Protein AF-A0A3D9HJT4-F1 (afdb_monomer_lite)

Secondary structure (DSSP, 8-state):
--------------SSSSSGGGS----TT-----HHHHHHHHHHHHHHHHHHHHHHHHHHHHHHHHHHHTTSS---SHHHHHHHHHHHTT--EEEEE-TT--EEEEETTTS--TT--HHHHHHHHHHHHHHHHHHHHHHHHHHHHHHHHHHHHHHHHHHHHHTTPPP-SHHHHHHHHHHHTT--EEEEE-TTS-EEEEETTS---TT-S-HHHHHHHHHHHHHHHHHHTTSS---SHHHHHHHHHHHHT---EEEE-TTS-EEEE-S-EE-TTT-SEE-TTTS-GGGS--TTSS----SHHHHHHHHHHHTT--EEEEE-TTS-EEEEE-SHHHHTTTTS----HHHHHHHHHHHH-

Organism: NCBI:txid1461337

Radius of gyration: 40.14 Å; chains: 1; bounding box: 114×36×140 Å

pLDDT: mean 82.05, std 18.8, range [25.84, 97.75]

Sequence (357 aa):
MVNSISGFVGIQHSVSTLLDNITNPKKPGEFTPKATGVINIQTTLDNAKQDATKQLIIRGALNRLEGIRQGLIDPSEDWETTAGYLMLTGQPFRLLVDEVGNITTEAQIEGDLDGYNDVQKAAIRQAAEDFKSMGEAVDLQNTREGFRSKLVGAVIKLVQLEQHFPAIEQWEKDFQLYEDIGVPVKVALNADGELIALNQLDHDFSEYENEEDQLKLLAARDRLERIIDGTATASQLWEFTALGYHSDRDNYFLGLDDNGDVAVFSNVRIDPDTSQYTADHLIPDFLKVSNDAEIKTTAQWQDDAISLYQDNRPFMFDFDYTGQLVTRSIDFNSVMGLHKPIDRSDLILQAQLNLLA

Structure (mmCIF, N/CA/C/O backbone):
data_AF-A0A3D9HJT4-F1
#
_entry.id   AF-A0A3D9HJT4-F1
#
loop_
_atom_site.group_PDB
_atom_site.id
_atom_site.type_symbol
_atom_site.label_atom_id
_atom_site.label_alt_id
_atom_site.label_comp_id
_atom_site.label_asym_id
_atom_site.label_entity_id
_atom_site.label_seq_id
_atom_site.pdbx_PDB_ins_code
_atom_site.Cartn_x
_atom_site.Cartn_y
_atom_site.Cartn_z
_atom_site.occupancy
_atom_site.B_iso_or_equiv
_atom_site.auth_seq_id
_atom_site.auth_comp_id
_atom_site.auth_asym_id
_atom_site.auth_atom_id
_atom_site.pdbx_PDB_model_num
ATOM 1 N N . MET A 1 1 ? 82.214 5.043 -100.883 1.00 37.41 1 MET A N 1
ATOM 2 C CA . MET A 1 1 ? 82.861 6.032 -99.996 1.00 37.41 1 MET A CA 1
ATOM 3 C C . MET A 1 1 ? 82.080 6.067 -98.700 1.00 37.41 1 MET A C 1
ATOM 5 O O . MET A 1 1 ? 80.860 5.991 -98.742 1.00 37.41 1 MET A O 1
ATOM 9 N N . VAL A 1 2 ? 82.805 6.042 -97.590 1.00 29.14 2 VAL A N 1
ATOM 10 C CA . VAL A 1 2 ? 82.327 5.833 -96.219 1.00 29.14 2 VAL A CA 1
ATOM 11 C C . VAL A 1 2 ? 81.925 7.165 -95.581 1.00 29.14 2 VAL A C 1
ATOM 13 O O . VAL A 1 2 ? 82.584 8.167 -95.851 1.00 29.14 2 VAL A O 1
ATOM 16 N N . ASN A 1 3 ? 80.875 7.121 -94.746 1.00 27.09 3 ASN A N 1
ATOM 17 C CA . ASN A 1 3 ? 80.637 7.839 -93.470 1.00 27.09 3 ASN A CA 1
ATOM 18 C C . ASN A 1 3 ? 79.134 8.164 -93.329 1.00 27.09 3 ASN A C 1
ATOM 20 O O . ASN A 1 3 ? 78.535 8.606 -94.300 1.00 27.09 3 ASN A O 1
ATOM 24 N N . SER A 1 4 ? 78.438 8.115 -92.193 1.00 25.84 4 SER A N 1
ATOM 25 C CA . SER A 1 4 ? 78.445 7.365 -90.922 1.00 25.84 4 SER A CA 1
ATOM 26 C C . SER A 1 4 ? 77.446 8.104 -89.992 1.00 25.84 4 SER A C 1
ATOM 28 O O . SER A 1 4 ? 77.558 9.313 -89.851 1.00 25.84 4 SER A O 1
ATOM 30 N N . ILE A 1 5 ? 76.480 7.367 -89.402 1.00 30.75 5 ILE A N 1
ATOM 31 C CA . ILE A 1 5 ? 75.919 7.452 -88.017 1.00 30.75 5 ILE A CA 1
ATOM 32 C C . ILE A 1 5 ? 75.391 8.841 -87.539 1.00 30.75 5 ILE A C 1
ATOM 34 O O . ILE A 1 5 ? 76.147 9.795 -87.443 1.00 30.75 5 ILE A O 1
ATOM 38 N N . SER A 1 6 ? 74.126 9.074 -87.149 1.00 27.45 6 SER A N 1
ATOM 39 C CA . SER A 1 6 ? 73.389 8.670 -85.915 1.00 27.45 6 SER A CA 1
ATOM 40 C C . SER A 1 6 ? 72.050 9.454 -85.934 1.00 27.45 6 SER A C 1
ATOM 42 O O . SER A 1 6 ? 72.050 10.559 -86.459 1.00 27.45 6 SER A O 1
ATOM 44 N N . GLY A 1 7 ? 70.889 9.082 -85.389 1.00 26.22 7 GLY A N 1
ATOM 45 C CA . GLY A 1 7 ? 70.451 8.008 -84.504 1.00 26.22 7 GLY A CA 1
ATOM 46 C C . GLY A 1 7 ? 68.975 8.238 -84.085 1.00 26.22 7 GLY A C 1
ATOM 47 O O . GLY A 1 7 ? 68.414 9.295 -84.358 1.00 26.22 7 GLY A O 1
ATOM 48 N N . PHE A 1 8 ? 68.416 7.238 -83.387 1.00 28.03 8 PHE A N 1
ATOM 49 C CA . PHE A 1 8 ? 67.168 7.209 -82.587 1.00 28.03 8 PHE A CA 1
ATOM 50 C C . PHE A 1 8 ? 65.812 7.088 -83.323 1.00 28.03 8 PHE A C 1
ATOM 52 O O . PHE A 1 8 ? 65.349 8.024 -83.957 1.00 28.03 8 PHE A O 1
ATOM 59 N N . VAL A 1 9 ? 65.259 5.860 -83.433 1.00 30.17 9 VAL A N 1
ATOM 60 C CA . VAL A 1 9 ? 64.271 5.180 -82.530 1.00 30.17 9 VAL A CA 1
ATOM 61 C C . VAL A 1 9 ? 62.908 5.900 -82.527 1.00 30.17 9 VAL A C 1
ATOM 63 O O . VAL A 1 9 ? 62.847 7.063 -82.175 1.00 30.17 9 VAL A O 1
ATOM 66 N N . GLY A 1 10 ? 61.758 5.306 -82.851 1.00 28.09 10 GLY A N 1
ATOM 67 C CA . GLY A 1 10 ? 61.410 3.933 -83.185 1.00 28.09 10 GLY A CA 1
ATOM 68 C C . GLY A 1 10 ? 59.885 3.792 -83.364 1.00 28.09 10 GLY A C 1
ATOM 69 O O . GLY A 1 10 ? 59.113 4.508 -82.743 1.00 28.09 10 GLY A O 1
ATOM 70 N N . ILE A 1 11 ? 59.521 2.816 -84.200 1.00 31.17 11 ILE A N 1
ATOM 71 C CA . ILE A 1 11 ? 58.393 1.879 -84.060 1.00 31.17 11 ILE A CA 1
ATOM 72 C C . ILE A 1 11 ? 56.963 2.378 -84.367 1.00 31.17 11 ILE A C 1
ATOM 74 O O . ILE A 1 11 ? 56.330 3.144 -83.650 1.00 31.17 11 ILE A O 1
ATOM 78 N N . GLN A 1 12 ? 56.467 1.800 -85.468 1.00 34.91 12 GLN A N 1
ATOM 79 C CA . GLN A 1 12 ? 55.084 1.658 -85.916 1.00 34.91 12 GLN A CA 1
ATOM 80 C C . GLN A 1 12 ? 54.151 1.050 -84.859 1.00 34.91 12 GLN A C 1
ATOM 82 O O . GLN A 1 12 ? 54.568 0.171 -84.119 1.00 34.91 12 GLN A O 1
ATOM 87 N N . HIS A 1 13 ? 52.880 1.465 -84.920 1.00 29.50 13 HIS A N 1
ATOM 88 C CA . HIS A 1 13 ? 51.612 0.835 -84.494 1.00 29.50 13 HIS A CA 1
ATOM 89 C C . HIS A 1 13 ? 50.759 2.003 -83.963 1.00 29.50 13 HIS A C 1
ATOM 91 O O . HIS A 1 13 ? 51.083 2.597 -82.949 1.00 29.50 13 HIS A O 1
ATOM 97 N N . SER A 1 14 ? 49.683 2.488 -84.583 1.00 30.33 14 SER A N 1
ATOM 98 C CA . SER A 1 14 ? 48.441 1.781 -84.892 1.00 30.33 14 SER A CA 1
ATOM 99 C C . SER A 1 14 ? 47.526 2.787 -85.613 1.00 30.33 14 SER A C 1
ATOM 101 O O . SER A 1 14 ? 47.142 3.784 -85.012 1.00 30.33 14 SER A O 1
ATOM 103 N N . VAL A 1 15 ? 47.147 2.560 -86.874 1.00 37.00 15 VAL A N 1
ATOM 104 C CA . VAL A 1 15 ? 46.126 3.382 -87.578 1.00 37.00 15 VAL A CA 1
ATOM 105 C C . VAL A 1 15 ? 44.751 2.686 -87.536 1.00 37.00 15 VAL A C 1
ATOM 107 O O . VAL A 1 15 ? 43.867 2.959 -88.333 1.00 37.00 15 VAL A O 1
ATOM 110 N N . SER A 1 16 ? 44.547 1.772 -86.581 1.00 41.16 16 SER A N 1
ATOM 111 C CA . SER A 1 16 ? 43.321 0.964 -86.472 1.00 41.16 16 SER A CA 1
ATOM 112 C C . SER A 1 16 ? 42.396 1.358 -85.313 1.00 41.16 16 SER A C 1
ATOM 114 O O . SER A 1 16 ? 41.319 0.794 -85.204 1.00 41.16 16 SER A O 1
ATOM 116 N N . THR A 1 17 ? 42.767 2.310 -84.454 1.00 36.78 17 THR A N 1
ATOM 117 C CA . THR A 1 17 ? 41.987 2.669 -83.247 1.00 36.78 17 THR A CA 1
ATOM 118 C C . THR A 1 17 ? 41.303 4.037 -83.319 1.00 36.78 17 THR A C 1
ATOM 120 O O . THR A 1 17 ? 40.585 4.416 -82.400 1.00 36.78 17 THR A O 1
ATOM 123 N N . LEU A 1 18 ? 41.472 4.779 -84.418 1.00 34.28 18 LEU A N 1
ATOM 124 C CA . LEU A 1 18 ? 40.842 6.093 -84.620 1.00 34.28 18 LEU A CA 1
ATOM 125 C C . LEU A 1 18 ? 39.469 6.032 -85.315 1.00 34.28 18 LEU A C 1
ATOM 127 O O . LEU A 1 18 ? 38.798 7.056 -85.400 1.00 34.28 18 LEU A O 1
ATOM 131 N N . LEU A 1 19 ? 39.031 4.854 -85.774 1.00 36.03 19 LEU A N 1
ATOM 132 C CA . LEU A 1 19 ? 37.750 4.670 -86.476 1.00 36.03 19 LEU A CA 1
ATOM 133 C C . LEU A 1 19 ? 36.634 4.031 -85.629 1.00 36.03 19 LEU A C 1
ATOM 135 O O . LEU A 1 19 ? 35.470 4.185 -85.988 1.00 36.03 19 LEU A O 1
ATOM 139 N N . ASP A 1 20 ? 36.940 3.434 -84.473 1.00 36.50 20 ASP A N 1
ATOM 140 C CA . ASP A 1 20 ? 35.909 2.843 -83.596 1.00 36.50 20 ASP A CA 1
ATOM 141 C C . ASP A 1 20 ? 35.233 3.861 -82.660 1.00 36.50 20 ASP A C 1
ATOM 143 O O . ASP A 1 20 ? 34.146 3.613 -82.146 1.00 36.50 20 ASP A O 1
ATOM 147 N N . ASN A 1 21 ? 35.805 5.058 -82.490 1.00 37.94 21 ASN A N 1
ATOM 148 C CA . ASN A 1 21 ? 35.193 6.128 -81.687 1.00 37.94 21 ASN A CA 1
ATOM 149 C C . ASN A 1 21 ? 34.105 6.931 -82.431 1.00 37.94 21 ASN A C 1
ATOM 151 O O . ASN A 1 21 ? 33.569 7.887 -81.873 1.00 37.94 21 ASN A O 1
ATOM 155 N N . ILE A 1 22 ? 33.766 6.572 -83.676 1.00 42.12 22 ILE A N 1
ATOM 156 C CA . ILE A 1 22 ? 32.806 7.323 -84.510 1.00 42.12 22 ILE A CA 1
ATOM 157 C C . ILE A 1 22 ? 31.436 6.619 -84.604 1.00 42.12 22 ILE A C 1
ATOM 159 O O . ILE A 1 22 ? 30.447 7.250 -84.969 1.00 42.12 22 ILE A O 1
ATOM 163 N N . THR A 1 23 ? 31.314 5.346 -84.207 1.00 37.56 23 THR A N 1
ATOM 164 C CA . THR A 1 23 ? 30.059 4.576 -84.345 1.00 37.56 23 THR A CA 1
ATOM 165 C C . THR A 1 23 ? 29.190 4.511 -83.091 1.00 37.56 23 THR A C 1
ATOM 167 O O . THR A 1 23 ? 28.108 3.930 -83.153 1.00 37.56 23 THR A O 1
ATOM 170 N N . ASN A 1 24 ? 29.578 5.138 -81.973 1.00 41.66 24 ASN A N 1
ATOM 171 C CA . ASN A 1 24 ? 28.690 5.221 -80.811 1.00 41.66 24 ASN A CA 1
ATOM 172 C C . ASN A 1 24 ? 28.879 6.519 -80.002 1.00 41.66 24 ASN A C 1
ATOM 174 O O . ASN A 1 24 ? 29.576 6.530 -78.984 1.00 41.66 24 ASN A O 1
ATOM 178 N N . PRO A 1 25 ? 28.279 7.647 -80.425 1.00 41.03 25 PRO A N 1
ATOM 179 C CA . PRO A 1 25 ? 28.202 8.817 -79.564 1.00 41.03 25 PRO A CA 1
ATOM 180 C C . PRO A 1 25 ? 27.320 8.465 -78.359 1.00 41.03 25 PRO A C 1
ATOM 182 O O . PRO A 1 25 ? 26.105 8.315 -78.498 1.00 41.03 25 PRO A O 1
ATOM 185 N N . LYS A 1 26 ? 27.925 8.323 -77.170 1.00 45.44 26 LYS A N 1
ATOM 186 C CA . LYS A 1 26 ? 27.180 8.271 -75.903 1.00 45.44 26 LYS A CA 1
ATOM 187 C C . LYS A 1 26 ? 26.191 9.434 -75.887 1.00 45.44 26 LYS A C 1
ATOM 189 O O . LYS A 1 26 ? 26.596 10.595 -75.981 1.00 45.44 26 LYS A O 1
ATOM 194 N N . LYS A 1 27 ? 24.897 9.123 -75.796 1.00 42.03 27 LYS A N 1
ATOM 195 C CA . LYS A 1 27 ? 23.852 10.141 -75.684 1.00 42.03 27 LYS A CA 1
ATOM 196 C C . LYS A 1 27 ? 24.111 10.971 -74.419 1.00 42.03 27 LYS A C 1
ATOM 198 O O . LYS A 1 27 ? 24.384 10.383 -73.368 1.00 42.03 27 LYS A O 1
ATOM 203 N N . PRO A 1 28 ? 24.012 12.311 -74.474 1.00 37.34 28 PRO A N 1
ATOM 204 C CA . PRO A 1 28 ? 24.034 13.133 -73.270 1.00 37.34 28 PRO A CA 1
ATOM 205 C C . PRO A 1 28 ? 22.882 12.684 -72.362 1.00 37.34 28 PRO A C 1
ATOM 207 O O . PRO A 1 28 ? 21.720 12.840 -72.728 1.00 37.34 28 PRO A O 1
ATOM 210 N N . GLY A 1 29 ? 23.202 12.057 -71.226 1.00 42.00 29 GLY A N 1
ATOM 211 C CA . GLY A 1 29 ? 22.211 11.548 -70.271 1.00 42.00 29 GLY A CA 1
ATOM 212 C C . GLY A 1 29 ? 22.387 10.095 -69.819 1.00 42.00 29 GLY A C 1
ATOM 213 O O . GLY A 1 29 ? 21.713 9.693 -68.876 1.00 42.00 29 GLY A O 1
ATOM 214 N N . GLU A 1 30 ? 23.294 9.304 -70.404 1.00 35.47 30 GLU A N 1
ATOM 215 C CA . GLU A 1 30 ? 23.617 7.982 -69.845 1.00 35.47 30 GLU A CA 1
ATOM 216 C C . GLU A 1 30 ? 24.514 8.118 -68.608 1.00 35.47 30 GLU A C 1
ATOM 218 O O . GLU A 1 30 ? 25.746 8.105 -68.673 1.00 35.47 30 GLU A O 1
ATOM 223 N N . PHE A 1 31 ? 23.866 8.261 -67.451 1.00 48.16 31 PHE A N 1
ATOM 224 C CA . PHE A 1 31 ? 24.495 8.079 -66.153 1.00 48.16 31 PHE A CA 1
ATOM 225 C C . PHE A 1 31 ? 24.722 6.576 -65.957 1.00 48.16 31 PHE A C 1
ATOM 227 O O . PHE A 1 31 ? 23.813 5.841 -65.586 1.00 48.16 31 PHE A O 1
ATOM 234 N N . THR A 1 32 ? 25.931 6.092 -66.224 1.00 45.59 32 THR A N 1
ATOM 235 C CA . THR A 1 32 ? 26.400 4.838 -65.624 1.00 45.59 32 THR A CA 1
ATOM 236 C C . THR A 1 32 ? 26.934 5.192 -64.240 1.00 45.59 32 THR A C 1
ATOM 238 O O . THR A 1 32 ? 28.051 5.720 -64.166 1.00 45.59 32 THR A O 1
ATOM 241 N N . PRO A 1 33 ? 26.167 4.995 -63.150 1.00 48.16 33 PRO A N 1
ATOM 242 C CA . PRO A 1 33 ? 26.690 5.242 -61.816 1.00 48.16 33 PRO A CA 1
ATOM 243 C C . PRO A 1 33 ? 27.943 4.383 -61.626 1.00 48.16 33 PRO A C 1
ATOM 245 O O . PRO A 1 33 ? 27.954 3.198 -61.966 1.00 48.16 33 PRO A O 1
ATOM 248 N N . LYS A 1 34 ? 29.028 4.988 -61.122 1.00 47.47 34 LYS A N 1
ATOM 249 C CA . LYS A 1 34 ? 30.212 4.223 -60.706 1.00 47.47 34 LYS A CA 1
ATOM 250 C C . LYS A 1 34 ? 29.728 3.117 -59.761 1.00 47.47 34 LYS A C 1
ATOM 252 O O . LYS A 1 34 ? 28.860 3.388 -58.936 1.00 47.47 34 LYS A O 1
ATOM 257 N N . ALA A 1 35 ? 30.265 1.900 -59.863 1.00 51.56 35 ALA A N 1
ATOM 258 C CA . ALA A 1 35 ? 29.839 0.771 -59.026 1.00 51.56 35 ALA A CA 1
ATOM 259 C C . ALA A 1 35 ? 29.814 1.127 -57.522 1.00 51.56 35 ALA A C 1
ATOM 261 O O . ALA A 1 35 ? 28.894 0.740 -56.814 1.00 51.56 35 ALA A O 1
ATOM 262 N N . THR A 1 36 ? 30.740 1.978 -57.070 1.00 45.16 36 THR A N 1
ATOM 263 C CA . THR A 1 36 ? 30.767 2.579 -55.726 1.00 45.16 36 THR A CA 1
ATOM 264 C C . THR A 1 36 ? 29.547 3.444 -55.385 1.00 45.1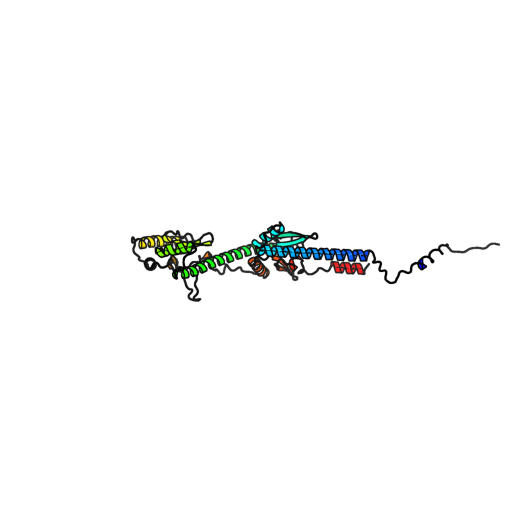6 36 THR A C 1
ATOM 266 O O . THR A 1 36 ? 29.070 3.396 -54.260 1.00 45.16 36 THR A O 1
ATOM 269 N N . GLY A 1 37 ? 28.993 4.203 -56.333 1.00 42.22 37 GLY A N 1
ATOM 270 C CA . GLY A 1 37 ? 27.766 4.983 -56.135 1.00 42.22 37 GLY A CA 1
ATOM 271 C C . GLY A 1 37 ? 26.509 4.115 -56.017 1.00 42.22 37 GLY A C 1
ATOM 272 O O . GLY A 1 37 ? 25.642 4.422 -55.207 1.00 42.22 37 GLY A O 1
ATOM 273 N N . VAL A 1 38 ? 26.423 3.010 -56.769 1.00 52.28 38 VAL A N 1
ATOM 274 C CA . VAL A 1 38 ? 25.315 2.040 -56.640 1.00 52.28 38 VAL A CA 1
ATOM 275 C C . VAL A 1 38 ? 25.401 1.288 -55.314 1.00 52.28 38 VAL A C 1
ATOM 277 O O . VAL A 1 38 ? 24.387 1.156 -54.640 1.00 52.28 38 VAL A O 1
ATOM 280 N N . ILE A 1 39 ? 26.605 0.861 -54.914 1.00 55.09 39 ILE A N 1
ATOM 281 C CA . ILE A 1 39 ? 26.845 0.217 -53.615 1.00 55.09 39 ILE A CA 1
ATOM 282 C C . ILE A 1 39 ? 26.455 1.169 -52.475 1.00 55.09 39 ILE A C 1
ATOM 284 O O . ILE A 1 39 ? 25.681 0.780 -51.614 1.00 55.09 39 ILE A O 1
ATOM 288 N N . ASN A 1 40 ? 26.870 2.441 -52.515 1.00 60.12 40 ASN A N 1
ATOM 289 C CA . ASN A 1 40 ? 26.528 3.411 -51.467 1.00 60.12 40 ASN A CA 1
ATOM 290 C C . ASN A 1 40 ? 25.020 3.703 -51.374 1.00 60.12 40 ASN A C 1
ATOM 292 O O . ASN A 1 40 ? 24.492 3.825 -50.269 1.00 60.12 40 ASN A O 1
ATOM 296 N N . ILE A 1 41 ? 24.314 3.803 -52.509 1.00 61.94 41 ILE A N 1
ATOM 297 C CA . ILE A 1 41 ? 22.853 3.998 -52.528 1.00 61.94 41 ILE A CA 1
ATOM 298 C C . ILE A 1 41 ? 22.135 2.752 -52.006 1.00 61.94 41 ILE A C 1
ATOM 300 O O . ILE A 1 41 ? 21.211 2.887 -51.209 1.00 61.94 41 ILE A O 1
ATOM 304 N N . GLN A 1 42 ? 22.559 1.556 -52.421 1.00 64.94 42 GLN A N 1
ATOM 305 C CA . GLN A 1 42 ? 21.951 0.304 -51.979 1.00 64.94 42 GLN A CA 1
ATOM 306 C C . GLN A 1 42 ? 22.161 0.089 -50.476 1.00 64.94 42 GLN A C 1
ATOM 308 O O . GLN A 1 42 ? 21.186 -0.135 -49.772 1.00 64.94 42 GLN A O 1
ATOM 313 N N . THR A 1 43 ? 23.381 0.283 -49.966 1.00 67.81 43 THR A N 1
ATOM 314 C CA . THR A 1 43 ? 23.674 0.224 -48.525 1.00 67.81 43 THR A CA 1
ATOM 315 C C . THR A 1 43 ? 22.857 1.249 -47.741 1.00 67.81 43 THR A C 1
ATOM 317 O O . THR A 1 43 ? 22.284 0.922 -46.711 1.00 67.81 43 THR A O 1
ATOM 320 N N . THR A 1 44 ? 22.736 2.484 -48.240 1.00 68.50 44 THR A N 1
ATOM 321 C CA . THR A 1 44 ? 21.929 3.521 -47.573 1.00 68.50 44 THR A CA 1
ATOM 322 C C . THR A 1 44 ? 20.444 3.152 -47.559 1.00 68.50 44 THR A C 1
ATOM 324 O O . THR A 1 44 ? 19.763 3.358 -46.557 1.00 68.50 44 THR A O 1
ATOM 327 N N . LEU A 1 45 ? 19.931 2.594 -48.657 1.00 69.38 45 LEU A N 1
ATOM 328 C CA . LEU A 1 45 ? 18.544 2.152 -48.755 1.00 69.38 45 LEU A CA 1
ATOM 329 C C . LEU A 1 45 ? 18.265 0.940 -47.858 1.00 69.38 45 LEU A C 1
ATOM 331 O O . LEU A 1 45 ? 17.197 0.871 -47.254 1.00 69.38 45 LEU A O 1
ATOM 335 N N . ASP A 1 46 ? 19.201 -0.001 -47.771 1.00 76.38 46 ASP A N 1
ATOM 336 C CA . ASP A 1 46 ? 19.073 -1.187 -46.928 1.00 76.38 46 ASP A CA 1
ATOM 337 C C . ASP A 1 46 ? 19.146 -0.813 -45.442 1.00 76.38 46 ASP A C 1
ATOM 339 O O . ASP A 1 46 ? 18.279 -1.243 -44.682 1.00 76.38 46 ASP A O 1
ATOM 343 N N . ASN A 1 47 ? 20.042 0.103 -45.055 1.00 74.06 47 ASN A N 1
ATOM 344 C CA . ASN A 1 47 ? 20.078 0.671 -43.703 1.00 74.06 47 ASN A CA 1
ATOM 345 C C . ASN A 1 47 ? 18.767 1.401 -43.364 1.00 74.06 47 ASN A C 1
ATOM 347 O O . ASN A 1 47 ? 18.180 1.168 -42.314 1.00 74.06 47 ASN A O 1
ATOM 351 N N . ALA A 1 48 ? 18.236 2.220 -44.280 1.00 72.44 48 ALA A N 1
ATOM 352 C CA . ALA A 1 48 ? 16.973 2.926 -44.057 1.00 72.44 48 ALA A CA 1
ATOM 353 C C . ALA A 1 48 ? 15.774 1.969 -43.893 1.00 72.44 48 ALA A C 1
ATOM 355 O O . ALA A 1 48 ? 14.857 2.242 -43.116 1.00 72.44 48 ALA A O 1
ATOM 356 N N . LYS A 1 49 ? 15.762 0.839 -44.614 1.00 75.94 49 LYS A N 1
ATOM 357 C CA . LYS A 1 49 ? 14.738 -0.207 -44.449 1.00 75.94 49 LYS A CA 1
ATOM 358 C C . LYS A 1 49 ? 14.878 -0.938 -43.115 1.00 75.94 49 LYS A C 1
ATOM 360 O O . LYS A 1 49 ? 13.858 -1.226 -42.487 1.00 75.94 49 LYS A O 1
ATOM 365 N N . GLN A 1 50 ? 16.106 -1.236 -42.695 1.00 78.56 50 GLN A N 1
ATOM 366 C CA . GLN A 1 50 ? 16.380 -1.840 -41.390 1.00 78.56 50 GLN A CA 1
ATOM 367 C C . GLN A 1 50 ? 15.939 -0.907 -40.258 1.00 78.56 50 GLN A C 1
ATOM 369 O O . GLN A 1 50 ? 15.167 -1.330 -39.400 1.00 78.56 50 GLN A O 1
ATOM 374 N N . ASP A 1 51 ? 16.290 0.378 -40.326 1.00 79.31 51 ASP A N 1
ATOM 375 C CA . ASP A 1 51 ? 15.865 1.388 -39.353 1.00 79.31 51 ASP A CA 1
ATOM 376 C C . ASP A 1 51 ? 14.340 1.509 -39.282 1.00 79.31 51 ASP A C 1
ATOM 378 O O . ASP A 1 51 ? 13.761 1.502 -38.196 1.00 79.31 51 ASP A O 1
ATOM 382 N N . ALA A 1 52 ? 13.656 1.574 -40.429 1.00 80.19 52 ALA A N 1
ATOM 383 C CA . ALA A 1 52 ? 12.196 1.632 -40.465 1.00 80.19 52 ALA A CA 1
ATOM 384 C C . ALA A 1 52 ? 11.551 0.383 -39.838 1.00 80.19 52 ALA A C 1
ATOM 386 O O . ALA A 1 52 ? 10.570 0.493 -39.100 1.00 80.19 52 ALA A O 1
ATOM 387 N N . THR A 1 53 ? 12.120 -0.797 -40.095 1.00 83.94 53 THR A N 1
ATOM 388 C CA . THR A 1 53 ? 11.655 -2.064 -39.510 1.00 83.94 53 THR A CA 1
ATOM 389 C C . THR A 1 53 ? 11.854 -2.064 -37.996 1.00 83.94 53 THR A C 1
ATOM 391 O O . THR A 1 53 ? 10.910 -2.337 -37.255 1.00 83.94 53 THR A O 1
ATOM 394 N N . LYS A 1 54 ? 13.036 -1.656 -37.523 1.00 84.88 54 LYS A N 1
ATOM 395 C CA . LYS A 1 54 ? 13.351 -1.534 -36.097 1.00 84.88 54 LYS A CA 1
ATOM 396 C C . LYS A 1 54 ? 12.391 -0.586 -35.378 1.00 84.88 54 LYS A C 1
ATOM 398 O O . LYS A 1 54 ? 11.876 -0.920 -34.314 1.00 84.88 54 LYS A O 1
ATOM 403 N N . GLN A 1 55 ? 12.075 0.560 -35.980 1.00 88.12 55 GLN A N 1
ATOM 404 C CA . GLN A 1 55 ? 11.109 1.505 -35.414 1.00 88.12 55 GLN A CA 1
ATOM 405 C C . GLN A 1 55 ? 9.700 0.909 -35.282 1.00 88.12 55 GLN A C 1
ATOM 407 O O . GLN A 1 55 ? 9.021 1.172 -34.289 1.00 88.12 55 GLN A O 1
ATOM 412 N N . LEU A 1 56 ? 9.245 0.117 -36.261 1.00 87.94 56 LEU A N 1
ATOM 413 C CA . LEU A 1 56 ? 7.949 -0.567 -36.187 1.00 87.94 56 LEU A CA 1
ATOM 414 C C . LEU A 1 56 ? 7.927 -1.617 -35.073 1.00 87.94 56 LEU A C 1
ATOM 416 O O . LEU A 1 56 ? 6.956 -1.666 -34.319 1.00 87.94 56 LEU A O 1
ATOM 420 N N . ILE A 1 57 ? 9.001 -2.400 -34.939 1.00 90.31 57 ILE A N 1
ATOM 421 C CA . ILE A 1 57 ? 9.154 -3.401 -33.874 1.00 90.31 57 ILE A CA 1
ATOM 422 C C . ILE A 1 57 ? 9.113 -2.727 -32.503 1.00 90.31 57 ILE A C 1
ATOM 424 O O . ILE A 1 57 ? 8.313 -3.121 -31.660 1.00 90.31 57 ILE A O 1
ATOM 428 N N . ILE A 1 58 ? 9.884 -1.654 -32.304 1.00 92.38 58 ILE A N 1
ATOM 429 C CA . ILE A 1 58 ? 9.909 -0.905 -31.038 1.00 92.38 58 ILE A CA 1
ATOM 430 C C . ILE A 1 58 ? 8.527 -0.348 -30.702 1.00 92.38 58 ILE A C 1
ATOM 432 O O . ILE A 1 58 ? 8.065 -0.491 -29.575 1.00 92.38 58 ILE A O 1
ATOM 436 N N . ARG A 1 59 ? 7.821 0.252 -31.668 1.00 92.50 59 ARG A N 1
ATOM 437 C CA . ARG A 1 59 ? 6.449 0.735 -31.436 1.00 92.50 59 ARG A CA 1
ATOM 438 C C . ARG A 1 59 ? 5.500 -0.398 -31.054 1.00 92.50 59 ARG A C 1
ATOM 440 O O . ARG A 1 59 ? 4.671 -0.211 -30.170 1.00 92.50 59 ARG A O 1
ATOM 447 N N . GLY A 1 60 ? 5.619 -1.556 -31.703 1.00 92.50 60 GLY A N 1
ATOM 448 C CA . GLY A 1 60 ? 4.862 -2.755 -31.350 1.00 92.50 60 GLY A CA 1
ATOM 449 C C . GLY A 1 60 ? 5.146 -3.212 -29.920 1.00 92.50 60 GLY A C 1
ATOM 450 O O . GLY A 1 60 ? 4.209 -3.396 -29.149 1.00 92.50 60 GLY A O 1
ATOM 451 N N . ALA A 1 61 ? 6.424 -3.312 -29.551 1.00 94.31 61 ALA A N 1
ATOM 452 C CA . ALA A 1 61 ? 6.866 -3.712 -28.219 1.00 94.31 61 ALA A CA 1
ATOM 453 C C . ALA A 1 61 ? 6.359 -2.752 -27.132 1.00 94.31 61 ALA A C 1
ATOM 455 O O . ALA A 1 61 ? 5.781 -3.189 -26.143 1.00 94.31 61 ALA A O 1
ATOM 456 N N . LEU A 1 62 ? 6.486 -1.440 -27.348 1.00 95.06 62 LEU A N 1
ATOM 457 C CA . LEU A 1 62 ? 6.009 -0.416 -26.413 1.00 95.06 62 LEU A CA 1
ATOM 458 C C . LEU A 1 62 ? 4.485 -0.433 -26.254 1.00 95.06 62 LEU A C 1
ATOM 460 O O . LEU A 1 62 ? 3.988 -0.322 -25.139 1.00 95.06 62 LEU A O 1
ATOM 464 N N . ASN A 1 63 ? 3.734 -0.622 -27.345 1.00 94.62 63 ASN A N 1
ATOM 465 C CA . ASN A 1 63 ? 2.279 -0.778 -27.264 1.00 94.62 63 ASN A CA 1
ATOM 466 C C . ASN A 1 63 ? 1.887 -2.026 -26.464 1.00 94.62 63 ASN A C 1
ATOM 468 O O . ASN A 1 63 ? 0.890 -2.007 -25.746 1.00 94.62 63 ASN A O 1
ATOM 472 N N . ARG A 1 64 ? 2.660 -3.112 -26.587 1.00 95.31 64 ARG A N 1
ATOM 473 C CA . ARG A 1 64 ? 2.428 -4.338 -25.819 1.00 95.31 64 ARG A CA 1
ATOM 474 C C . ARG A 1 64 ? 2.772 -4.155 -24.343 1.00 95.31 64 ARG A C 1
ATOM 476 O O . ARG A 1 64 ? 1.951 -4.529 -23.515 1.00 95.31 64 ARG A O 1
ATOM 483 N N . LEU A 1 65 ? 3.885 -3.495 -24.013 1.00 94.69 65 LEU A N 1
ATOM 484 C CA . LEU A 1 65 ? 4.213 -3.117 -22.631 1.00 94.69 65 LEU A CA 1
ATOM 485 C C . LEU A 1 65 ? 3.128 -2.242 -22.001 1.00 94.69 65 LEU A C 1
ATOM 487 O O . LEU A 1 65 ? 2.741 -2.478 -20.863 1.00 94.69 65 LEU A O 1
ATOM 491 N N . GLU A 1 66 ? 2.590 -1.277 -22.744 1.00 93.44 66 GLU A N 1
ATOM 492 C CA . GLU A 1 66 ? 1.487 -0.448 -22.257 1.00 93.44 66 GLU A CA 1
ATOM 493 C C . GLU A 1 66 ? 0.200 -1.264 -22.052 1.00 93.44 66 GLU A C 1
ATOM 495 O O . GLU A 1 66 ? -0.510 -1.063 -21.069 1.00 93.44 66 GLU A O 1
ATOM 500 N N . GLY A 1 67 ? -0.091 -2.226 -22.933 1.00 92.69 67 GLY A N 1
ATOM 501 C CA . GLY A 1 67 ? -1.207 -3.155 -22.748 1.00 92.69 67 GLY A CA 1
ATOM 502 C C . GLY A 1 67 ? -1.043 -4.055 -21.518 1.00 92.69 67 GLY A C 1
ATOM 503 O O . GLY A 1 67 ? -2.010 -4.246 -20.783 1.00 92.69 67 GLY A O 1
ATOM 504 N N . ILE A 1 68 ? 0.173 -4.550 -21.260 1.00 93.06 68 ILE A N 1
ATOM 505 C CA . ILE A 1 68 ? 0.519 -5.316 -20.051 1.00 93.06 68 ILE A CA 1
ATOM 506 C C . ILE A 1 68 ? 0.345 -4.441 -18.806 1.00 93.06 68 ILE A C 1
ATOM 508 O O . ILE A 1 68 ? -0.319 -4.851 -17.857 1.00 93.06 68 ILE A O 1
ATOM 512 N N . ARG A 1 69 ? 0.847 -3.199 -18.836 1.00 92.31 69 ARG A N 1
ATOM 513 C CA . ARG A 1 69 ? 0.702 -2.222 -17.744 1.00 92.31 69 ARG A CA 1
ATOM 514 C C . ARG A 1 69 ? -0.749 -2.010 -17.327 1.00 92.31 69 ARG A C 1
ATOM 516 O O . ARG A 1 69 ? -1.048 -1.895 -16.143 1.00 92.31 69 ARG A O 1
ATOM 523 N N . GLN A 1 70 ? -1.638 -1.916 -18.313 1.00 92.19 70 GLN A N 1
ATOM 524 C CA . GLN A 1 70 ? -3.064 -1.674 -18.109 1.00 92.19 70 GLN A CA 1
ATOM 525 C C . GLN A 1 70 ? -3.854 -2.951 -17.765 1.00 92.19 70 GLN A C 1
ATOM 527 O O . GLN A 1 70 ? -5.065 -2.869 -17.571 1.00 92.19 70 GLN A O 1
ATOM 532 N N . GLY A 1 71 ? -3.211 -4.125 -17.726 1.00 90.44 71 GLY A N 1
ATOM 533 C CA . GLY A 1 71 ? -3.885 -5.412 -17.524 1.00 90.44 71 GLY A CA 1
ATOM 534 C C . GLY A 1 71 ? -4.779 -5.833 -18.697 1.00 90.44 71 GLY A C 1
ATOM 535 O O . GLY A 1 71 ? -5.710 -6.613 -18.518 1.00 90.44 71 GLY A O 1
ATOM 536 N N . LEU A 1 72 ? -4.540 -5.287 -19.894 1.00 93.19 72 LEU A N 1
ATOM 537 C CA . LEU A 1 72 ? -5.303 -5.592 -21.111 1.00 93.19 72 LEU A CA 1
ATOM 538 C C . LEU A 1 72 ? -4.690 -6.733 -21.929 1.00 93.19 72 LEU A C 1
ATOM 540 O O . LEU A 1 72 ? -5.363 -7.301 -22.790 1.00 93.19 72 LEU A O 1
ATOM 544 N N . ILE A 1 73 ? -3.405 -7.018 -21.714 1.00 92.81 73 ILE A N 1
ATOM 545 C CA . ILE A 1 73 ? -2.637 -8.034 -22.432 1.00 92.81 73 ILE A CA 1
ATOM 546 C C . ILE A 1 73 ? -1.867 -8.863 -21.409 1.00 92.81 73 ILE A C 1
ATOM 548 O O . ILE A 1 73 ? -1.112 -8.307 -20.615 1.00 92.81 73 ILE A O 1
ATOM 552 N N . ASP A 1 74 ? -2.009 -10.183 -21.482 1.00 92.38 74 ASP A N 1
ATOM 553 C CA . ASP A 1 74 ? -1.156 -11.099 -20.731 1.00 92.38 74 ASP A CA 1
ATOM 554 C C . ASP A 1 74 ? 0.201 -11.262 -21.440 1.00 92.38 74 ASP A C 1
ATOM 556 O O . ASP A 1 74 ? 0.227 -11.447 -22.666 1.00 92.38 74 ASP A O 1
ATOM 560 N N . PRO A 1 75 ? 1.331 -11.222 -20.708 1.00 93.56 75 PRO A N 1
ATOM 561 C CA . PRO A 1 75 ? 2.644 -11.516 -21.266 1.00 93.56 75 PRO A CA 1
ATOM 562 C C . PRO A 1 75 ? 2.685 -12.909 -21.900 1.00 93.56 75 PRO A C 1
ATOM 564 O O . PRO A 1 75 ? 2.281 -13.901 -21.295 1.00 93.56 75 PRO A O 1
ATOM 567 N N . SER A 1 76 ? 3.187 -12.980 -23.127 1.00 92.94 76 SER A N 1
ATOM 568 C CA . SER A 1 76 ? 3.239 -14.209 -23.929 1.00 92.94 76 SER A CA 1
ATOM 569 C C . SER A 1 76 ? 4.641 -14.556 -24.424 1.00 92.94 76 SER A C 1
ATOM 571 O O . SER A 1 76 ? 4.913 -15.719 -24.713 1.00 92.94 76 SER A O 1
ATOM 573 N N . GLU A 1 77 ? 5.530 -13.566 -24.508 1.00 94.62 77 GLU A N 1
ATOM 574 C CA . GLU A 1 77 ? 6.937 -13.746 -24.869 1.00 94.62 77 GLU A CA 1
ATOM 575 C C . GLU A 1 77 ? 7.840 -13.599 -23.629 1.00 94.62 77 GLU A C 1
ATOM 577 O O . GLU A 1 77 ? 7.476 -12.948 -22.644 1.00 94.62 77 GLU A O 1
ATOM 582 N N . ASP A 1 78 ? 9.037 -14.193 -23.657 1.00 95.06 78 ASP A N 1
ATOM 583 C CA . ASP A 1 78 ? 9.951 -14.196 -22.500 1.00 95.06 78 ASP A CA 1
ATOM 584 C C . ASP A 1 78 ? 10.344 -12.773 -22.064 1.00 95.06 78 ASP A C 1
ATOM 586 O O . ASP A 1 78 ? 10.382 -12.461 -20.868 1.00 95.06 78 ASP A O 1
ATOM 590 N N . TRP A 1 79 ? 10.585 -11.879 -23.029 1.00 95.31 79 TRP A N 1
ATOM 591 C CA . TRP A 1 79 ? 10.901 -10.477 -22.748 1.00 95.31 79 TRP A CA 1
ATOM 592 C C . TRP A 1 79 ? 9.701 -9.735 -22.140 1.00 95.31 79 TRP A C 1
ATOM 594 O O . TRP A 1 79 ? 9.887 -8.904 -21.259 1.00 95.31 79 TRP A O 1
ATOM 604 N N . GLU A 1 80 ? 8.468 -10.072 -22.530 1.00 96.69 80 GLU A N 1
ATOM 605 C CA . GLU A 1 80 ? 7.244 -9.482 -21.967 1.00 96.69 80 GLU A CA 1
ATOM 606 C C . GLU A 1 80 ? 7.039 -9.913 -20.527 1.00 96.69 80 GLU A C 1
ATOM 608 O O . GLU A 1 80 ? 6.687 -9.098 -19.680 1.00 96.69 80 GLU A O 1
ATOM 613 N N . THR A 1 81 ? 7.269 -11.198 -20.256 1.00 95.38 81 THR A N 1
ATOM 614 C CA . THR A 1 81 ? 7.149 -11.767 -18.912 1.00 95.38 81 THR A CA 1
ATOM 615 C C . THR A 1 81 ? 8.166 -11.113 -17.984 1.00 95.38 81 THR A C 1
ATOM 617 O O . THR A 1 81 ? 7.827 -10.679 -16.885 1.00 95.38 81 THR A O 1
ATOM 620 N N . THR A 1 82 ? 9.402 -10.970 -18.465 1.00 95.31 82 THR A N 1
ATOM 621 C CA . THR A 1 82 ? 10.482 -10.311 -17.728 1.00 95.31 82 THR A CA 1
ATOM 622 C C . THR A 1 82 ? 10.176 -8.830 -17.504 1.00 95.31 82 THR A C 1
ATOM 624 O O . THR A 1 82 ? 10.254 -8.352 -16.377 1.00 95.31 82 THR A O 1
ATOM 627 N N . ALA A 1 83 ? 9.776 -8.098 -18.546 1.00 95.12 83 ALA A N 1
ATOM 628 C CA . ALA A 1 83 ? 9.444 -6.681 -18.436 1.00 95.12 83 ALA A CA 1
ATOM 629 C C . ALA A 1 83 ? 8.238 -6.442 -17.524 1.00 95.12 83 ALA A C 1
ATOM 631 O O . ALA A 1 83 ? 8.299 -5.565 -16.672 1.00 95.12 83 ALA A O 1
ATOM 632 N N . GLY A 1 84 ? 7.177 -7.242 -17.648 1.00 93.56 84 GLY A N 1
ATOM 633 C CA . GLY A 1 84 ? 5.998 -7.157 -16.787 1.00 93.56 84 GLY A CA 1
ATOM 634 C C . GLY A 1 84 ? 6.339 -7.390 -15.316 1.00 93.56 84 GLY A C 1
ATOM 635 O O . GLY A 1 84 ? 5.886 -6.636 -14.460 1.00 93.56 84 GLY A O 1
ATOM 636 N N . TYR A 1 85 ? 7.197 -8.373 -15.021 1.00 92.81 85 TYR A N 1
ATOM 637 C CA . TYR A 1 85 ? 7.695 -8.603 -13.665 1.00 92.81 85 TYR A CA 1
ATOM 638 C C . TYR A 1 85 ? 8.524 -7.422 -13.137 1.00 92.81 85 TYR A C 1
ATOM 640 O O . TYR A 1 85 ? 8.313 -6.974 -12.010 1.00 92.81 85 TYR A O 1
ATOM 648 N N . LEU A 1 86 ? 9.449 -6.888 -13.942 1.00 94.06 86 LEU A N 1
ATOM 649 C CA . LEU A 1 86 ? 10.295 -5.758 -13.540 1.00 94.06 86 LEU A CA 1
ATOM 650 C C . LEU A 1 86 ? 9.473 -4.476 -13.350 1.00 94.06 86 LEU A C 1
ATOM 652 O O . LEU A 1 86 ? 9.713 -3.749 -12.396 1.00 94.06 86 LEU A O 1
ATOM 656 N N . MET A 1 87 ? 8.453 -4.238 -14.180 1.00 92.31 87 MET A N 1
ATOM 657 C CA . MET A 1 87 ? 7.492 -3.143 -13.997 1.00 92.31 87 MET A CA 1
ATOM 658 C C . MET A 1 87 ? 6.728 -3.280 -12.681 1.00 92.31 87 MET A C 1
ATOM 660 O O . MET A 1 87 ? 6.736 -2.354 -11.877 1.00 92.31 87 MET A O 1
ATOM 664 N N . LEU A 1 88 ? 6.140 -4.457 -12.440 1.00 87.31 88 LEU A N 1
ATOM 665 C CA . LEU A 1 88 ? 5.358 -4.737 -11.236 1.00 87.31 88 LEU A CA 1
ATOM 666 C C . LEU A 1 88 ? 6.189 -4.590 -9.955 1.00 87.31 88 LEU A C 1
ATOM 668 O O . LEU A 1 88 ? 5.668 -4.164 -8.934 1.00 87.31 88 LEU A O 1
ATOM 672 N N . THR A 1 89 ? 7.470 -4.954 -10.011 1.00 87.38 89 THR A N 1
ATOM 673 C CA . THR A 1 89 ? 8.401 -4.873 -8.873 1.00 87.38 89 THR A CA 1
ATOM 674 C C . THR A 1 89 ? 9.199 -3.568 -8.829 1.00 87.38 89 THR A C 1
ATOM 676 O O . THR A 1 89 ? 10.108 -3.440 -8.011 1.00 87.38 89 THR A O 1
ATOM 679 N N . GLY A 1 90 ? 8.912 -2.615 -9.723 1.00 89.44 90 GLY A N 1
ATOM 680 C CA . GLY A 1 90 ? 9.581 -1.313 -9.765 1.00 89.44 90 GLY A CA 1
ATOM 681 C C . GLY A 1 90 ? 11.061 -1.362 -10.120 1.00 89.44 90 GLY A C 1
ATOM 682 O O . GLY A 1 90 ? 11.792 -0.412 -9.857 1.00 89.44 90 GLY A O 1
ATOM 683 N N . GLN A 1 91 ? 11.542 -2.457 -10.698 1.00 93.00 91 GLN A N 1
ATOM 684 C CA . GLN A 1 91 ? 12.947 -2.592 -11.042 1.00 93.00 91 GLN A CA 1
ATOM 685 C C . GLN A 1 91 ? 13.246 -1.897 -12.375 1.00 93.00 91 GLN A C 1
ATOM 687 O O . GLN A 1 91 ? 12.591 -2.188 -13.378 1.00 93.00 91 GLN A O 1
ATOM 692 N N . PRO A 1 92 ? 14.264 -1.020 -12.435 1.00 96.25 92 PRO A N 1
ATOM 693 C CA . PRO A 1 92 ? 14.636 -0.352 -13.673 1.00 96.25 92 PRO A CA 1
ATOM 694 C C . PRO A 1 92 ? 15.229 -1.349 -14.676 1.00 96.25 92 PRO A C 1
ATOM 696 O O . PRO A 1 92 ? 16.068 -2.191 -14.334 1.00 96.25 92 PRO A O 1
ATOM 699 N N . PHE A 1 93 ? 14.838 -1.238 -15.944 1.00 96.31 93 PHE A N 1
ATOM 700 C CA . PHE A 1 93 ? 15.267 -2.174 -16.985 1.00 96.31 93 PHE A CA 1
ATOM 701 C C . PHE A 1 93 ? 15.438 -1.509 -18.343 1.00 96.31 93 PHE A C 1
ATOM 703 O O . PHE A 1 93 ? 14.952 -0.414 -18.592 1.00 96.31 93 PHE A O 1
ATOM 710 N N . ARG A 1 94 ? 16.138 -2.176 -19.257 1.00 94.38 94 ARG A N 1
ATOM 711 C CA . ARG A 1 94 ? 16.277 -1.750 -20.650 1.00 94.38 94 ARG A CA 1
ATOM 712 C C . ARG A 1 94 ? 15.485 -2.680 -21.547 1.00 94.38 94 ARG A C 1
ATOM 714 O O . ARG A 1 94 ? 15.548 -3.898 -21.401 1.00 94.38 94 ARG A O 1
ATOM 721 N N . LEU A 1 95 ? 14.784 -2.087 -22.506 1.00 94.31 95 LEU A N 1
ATOM 722 C CA . LEU A 1 95 ? 14.258 -2.799 -23.660 1.00 94.31 95 LEU A CA 1
ATOM 723 C C . LEU A 1 95 ? 15.266 -2.651 -24.799 1.00 94.31 95 LEU A C 1
ATOM 725 O O . LEU A 1 95 ? 15.575 -1.531 -25.212 1.00 94.31 95 LEU A O 1
ATOM 729 N N . LEU A 1 96 ? 15.798 -3.765 -25.284 1.00 90.75 96 LEU A N 1
ATOM 730 C CA . LEU A 1 96 ? 16.803 -3.794 -26.339 1.00 90.75 96 LEU A CA 1
ATOM 731 C C . LEU A 1 96 ? 16.209 -4.449 -27.582 1.00 90.75 96 LEU A C 1
ATOM 733 O O . LEU A 1 96 ? 15.475 -5.428 -27.489 1.00 90.75 96 LEU A O 1
ATOM 737 N N . VAL A 1 97 ? 16.531 -3.892 -28.749 1.00 89.25 97 VAL A N 1
ATOM 738 C CA . VAL A 1 97 ? 16.162 -4.466 -30.047 1.00 89.25 97 VAL A CA 1
ATOM 739 C C . VAL A 1 97 ? 17.419 -4.588 -30.891 1.00 89.25 97 VAL A C 1
ATOM 741 O O . VAL A 1 97 ? 18.064 -3.572 -31.193 1.00 89.25 97 VAL A O 1
ATOM 744 N N . ASP A 1 98 ? 17.769 -5.824 -31.239 1.00 84.25 98 ASP A N 1
ATOM 745 C CA . ASP A 1 98 ? 18.954 -6.127 -32.042 1.00 84.25 98 ASP A CA 1
ATOM 746 C C . ASP A 1 98 ? 18.766 -5.753 -33.529 1.00 84.25 98 ASP A C 1
ATOM 748 O O . ASP A 1 98 ? 17.732 -5.221 -33.943 1.00 84.25 98 ASP A O 1
ATOM 752 N N . GLU A 1 99 ? 19.797 -5.973 -34.349 1.00 76.12 99 GLU A N 1
ATOM 753 C CA . GLU A 1 99 ? 19.776 -5.646 -35.787 1.00 76.12 99 GLU A CA 1
ATOM 754 C C . GLU A 1 99 ? 18.803 -6.515 -36.601 1.00 76.12 99 GLU A C 1
ATOM 756 O O . GLU A 1 99 ? 18.392 -6.128 -37.696 1.00 76.12 99 GLU A O 1
ATOM 761 N N . VAL A 1 100 ? 18.425 -7.683 -36.076 1.00 78.38 100 VAL A N 1
ATOM 762 C CA . VAL A 1 100 ? 17.516 -8.639 -36.725 1.00 78.38 100 VAL A CA 1
ATOM 763 C C . VAL A 1 100 ? 16.068 -8.425 -36.259 1.00 78.38 100 VAL A C 1
ATOM 765 O O . VAL A 1 100 ? 15.136 -8.929 -36.884 1.00 78.38 100 VAL A O 1
ATOM 768 N N . GLY A 1 101 ? 15.865 -7.616 -35.217 1.00 78.94 101 GLY A N 1
ATOM 769 C CA . GLY A 1 101 ? 14.560 -7.269 -34.672 1.00 78.94 101 GLY A CA 1
ATOM 770 C C . GLY A 1 101 ? 14.129 -8.113 -33.473 1.00 78.94 101 GLY A C 1
ATOM 771 O O . GLY A 1 101 ? 12.959 -8.048 -33.102 1.00 78.94 101 GLY A O 1
ATOM 772 N N . ASN A 1 102 ? 15.031 -8.887 -32.862 1.00 88.75 102 ASN A N 1
ATOM 773 C CA . ASN A 1 102 ? 14.719 -9.600 -31.627 1.00 88.75 102 ASN A CA 1
ATOM 774 C C . ASN A 1 102 ? 14.672 -8.616 -30.462 1.00 88.75 102 ASN A C 1
ATOM 776 O O . ASN A 1 102 ? 15.538 -7.746 -30.336 1.00 88.75 102 ASN A O 1
ATOM 780 N N . ILE A 1 103 ? 13.661 -8.778 -29.612 1.00 93.19 103 ILE A N 1
ATOM 781 C CA . ILE A 1 103 ? 13.451 -7.952 -28.429 1.00 93.19 103 ILE A CA 1
ATOM 782 C C . ILE A 1 103 ? 13.975 -8.710 -27.214 1.00 93.19 103 ILE A C 1
ATOM 784 O O . ILE A 1 103 ? 13.650 -9.882 -27.018 1.00 93.19 103 ILE A O 1
ATOM 788 N N . THR A 1 104 ? 14.760 -8.033 -26.385 1.00 93.44 104 THR A N 1
ATOM 789 C CA . THR A 1 104 ? 15.174 -8.542 -25.079 1.00 93.44 104 THR A CA 1
ATOM 790 C C . THR A 1 104 ? 14.930 -7.504 -23.995 1.00 93.44 104 THR A C 1
ATOM 792 O O . THR A 1 104 ? 14.872 -6.295 -24.242 1.00 93.44 104 THR A O 1
ATOM 795 N N . THR A 1 105 ? 14.774 -8.000 -22.774 1.00 95.06 105 THR A N 1
ATOM 796 C CA . THR A 1 105 ? 14.613 -7.189 -21.573 1.00 95.06 105 THR A CA 1
ATOM 797 C C . THR A 1 105 ? 15.752 -7.492 -20.621 1.00 95.06 105 THR A C 1
ATOM 799 O O . THR A 1 105 ? 16.050 -8.653 -20.356 1.00 95.06 105 THR A O 1
ATOM 802 N N . GLU A 1 106 ? 16.378 -6.440 -20.109 1.00 93.88 106 GLU A N 1
ATOM 803 C CA . GLU A 1 106 ? 17.553 -6.540 -19.252 1.00 93.88 106 GLU A CA 1
ATOM 804 C C . GLU A 1 106 ? 17.370 -5.665 -18.008 1.00 93.88 106 GLU A C 1
ATOM 806 O O . GLU A 1 106 ? 17.293 -4.439 -18.115 1.00 93.88 106 GLU A O 1
ATOM 811 N N . ALA A 1 107 ? 17.316 -6.275 -16.823 1.00 95.06 107 ALA A N 1
ATOM 812 C CA . ALA A 1 107 ? 17.313 -5.536 -15.563 1.00 95.06 107 ALA A CA 1
ATOM 813 C C . ALA A 1 107 ? 18.637 -4.774 -15.396 1.00 95.06 107 ALA A C 1
ATOM 815 O O . ALA A 1 107 ? 19.714 -5.340 -15.580 1.00 95.06 107 ALA A O 1
ATOM 816 N N . GLN A 1 108 ? 18.593 -3.494 -15.024 1.00 94.50 108 GLN A N 1
ATOM 817 C CA . GLN A 1 108 ? 19.807 -2.666 -14.991 1.00 94.50 108 GLN A CA 1
ATOM 818 C C . GLN A 1 108 ? 20.761 -2.994 -13.840 1.00 94.50 108 GLN A C 1
ATOM 820 O O . GLN A 1 108 ? 21.945 -2.662 -13.911 1.00 94.50 108 GLN A O 1
ATOM 825 N N . ILE A 1 109 ? 20.260 -3.654 -12.798 1.00 91.69 109 ILE A N 1
ATOM 826 C CA . ILE A 1 109 ? 21.065 -4.109 -11.666 1.00 91.69 109 ILE A CA 1
ATOM 827 C C . ILE A 1 109 ? 22.044 -5.228 -12.062 1.00 91.69 109 ILE A C 1
ATOM 829 O O . ILE A 1 109 ? 23.204 -5.211 -11.652 1.00 91.69 109 ILE A O 1
ATOM 833 N N . GLU A 1 110 ? 21.610 -6.149 -12.926 1.00 88.62 110 GLU A N 1
ATOM 834 C CA . GLU A 1 110 ? 22.363 -7.352 -13.317 1.00 88.62 110 GLU A CA 1
ATOM 835 C C . GLU A 1 110 ? 22.897 -7.306 -14.753 1.00 88.62 110 GLU A C 1
ATOM 837 O O . GLU A 1 110 ? 23.811 -8.054 -15.092 1.00 88.62 110 GLU A O 1
ATOM 842 N N . GLY A 1 111 ? 22.364 -6.410 -15.582 1.00 86.56 111 GLY A N 1
ATOM 843 C CA . GLY A 1 111 ? 22.710 -6.303 -16.991 1.00 86.56 111 GLY A CA 1
ATOM 844 C C . GLY A 1 111 ? 24.163 -5.925 -17.282 1.00 86.56 111 GLY A C 1
ATOM 845 O O . GLY A 1 111 ? 24.866 -5.303 -16.471 1.00 86.56 111 GLY A O 1
ATOM 846 N N . ASP A 1 112 ? 24.586 -6.230 -18.504 1.00 86.06 112 ASP A N 1
ATOM 847 C CA . ASP A 1 112 ? 25.868 -5.858 -19.093 1.00 86.06 112 ASP A CA 1
ATOM 848 C C . ASP A 1 112 ? 25.978 -4.343 -19.291 1.00 86.06 112 ASP A C 1
ATOM 850 O O . ASP A 1 112 ? 27.086 -3.794 -19.249 1.00 86.06 112 ASP A O 1
ATOM 854 N N . LEU A 1 113 ? 24.840 -3.643 -19.422 1.00 89.44 113 LEU A N 1
ATOM 855 C CA . LEU A 1 113 ? 24.774 -2.185 -19.568 1.00 89.44 113 LEU A CA 1
ATOM 856 C C . LEU A 1 113 ? 25.661 -1.698 -20.728 1.00 89.44 113 LEU A C 1
ATOM 858 O O . LEU A 1 113 ? 26.443 -0.749 -20.608 1.00 89.44 113 LEU A O 1
ATOM 862 N N . ASP A 1 114 ? 25.541 -2.363 -21.876 1.00 85.62 114 ASP A N 1
ATOM 863 C CA . ASP A 1 114 ? 26.284 -1.998 -23.079 1.00 85.62 114 ASP A CA 1
ATOM 864 C C . ASP A 1 114 ? 25.973 -0.562 -23.517 1.00 85.62 114 ASP A C 1
ATOM 866 O O . ASP A 1 114 ? 24.809 -0.140 -23.574 1.00 85.62 114 ASP A O 1
ATOM 870 N N . GLY A 1 115 ? 27.040 0.187 -23.814 1.00 82.75 115 GLY A N 1
ATOM 871 C CA . GLY A 1 115 ? 27.000 1.620 -24.121 1.00 82.75 115 GLY A CA 1
ATOM 872 C C . GLY A 1 115 ? 27.350 2.546 -22.949 1.00 82.75 115 GLY A C 1
ATOM 873 O O . GLY A 1 115 ? 27.363 3.760 -23.140 1.00 82.75 115 GLY A O 1
ATOM 874 N N . TYR A 1 116 ? 27.658 2.000 -21.768 1.00 88.94 116 TYR A N 1
ATOM 875 C CA . TYR A 1 116 ? 28.144 2.753 -20.606 1.00 88.94 116 TYR A CA 1
ATOM 876 C C . TYR A 1 116 ? 29.586 2.372 -20.254 1.00 88.94 116 TYR A C 1
ATOM 878 O O . TYR A 1 116 ? 29.993 1.222 -20.423 1.00 88.94 116 TYR A O 1
ATOM 886 N N . ASN A 1 117 ? 30.364 3.327 -19.740 1.00 91.38 117 ASN A N 1
ATOM 887 C CA . ASN A 1 117 ? 31.680 3.038 -19.156 1.00 91.38 117 ASN A CA 1
ATOM 888 C C . ASN A 1 117 ? 31.554 2.488 -17.720 1.00 91.38 117 ASN A C 1
ATOM 890 O O . ASN A 1 117 ? 30.492 2.585 -17.112 1.00 91.38 117 ASN A O 1
ATOM 894 N N . ASP A 1 118 ? 32.635 1.953 -17.148 1.00 93.50 118 ASP A N 1
ATOM 895 C CA . ASP A 1 118 ? 32.598 1.294 -15.829 1.00 93.50 118 ASP A CA 1
ATOM 896 C C . ASP A 1 118 ? 32.069 2.188 -14.696 1.00 93.50 118 ASP A C 1
ATOM 898 O O . ASP A 1 118 ? 31.339 1.717 -13.824 1.00 93.50 118 ASP A O 1
ATOM 902 N N . VAL A 1 119 ? 32.381 3.489 -14.726 1.00 92.94 119 VAL A N 1
ATOM 903 C CA . VAL A 1 119 ? 31.895 4.458 -13.728 1.00 92.94 119 VAL A CA 1
ATOM 904 C C . VAL A 1 119 ? 30.382 4.640 -13.850 1.00 92.94 119 VAL A C 1
ATOM 906 O O . VAL A 1 119 ?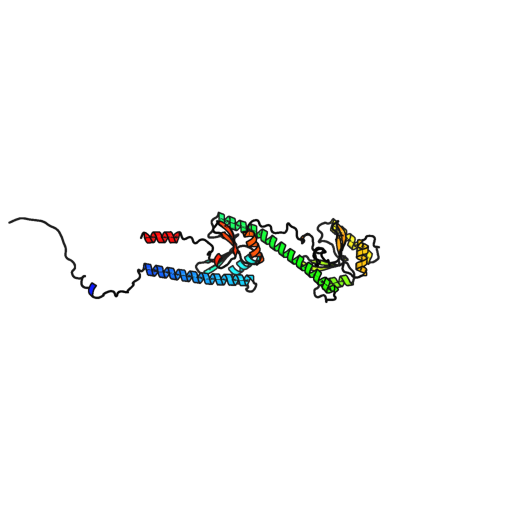 29.668 4.620 -12.851 1.00 92.94 119 VAL A O 1
ATOM 909 N N . GLN A 1 120 ? 29.881 4.771 -15.078 1.00 93.94 120 GLN A N 1
ATOM 910 C CA . GLN A 1 120 ? 28.452 4.881 -15.364 1.00 93.94 120 GLN A CA 1
ATOM 911 C C . GLN A 1 120 ? 27.695 3.598 -15.007 1.00 93.94 120 GLN A C 1
ATOM 913 O O . GLN A 1 120 ? 26.626 3.674 -14.407 1.00 93.94 120 GLN A O 1
ATOM 918 N N . LYS A 1 121 ? 28.261 2.423 -15.320 1.00 95.06 121 LYS A N 1
ATOM 919 C CA . LYS A 1 121 ? 27.682 1.123 -14.948 1.00 95.06 121 LYS A CA 1
ATOM 920 C C . LYS A 1 121 ? 27.544 0.995 -13.432 1.00 95.06 121 LYS A C 1
ATOM 922 O O . LYS A 1 121 ? 26.486 0.607 -12.950 1.00 95.06 121 LYS A O 1
ATOM 927 N N . ALA A 1 122 ? 28.587 1.356 -12.682 1.00 94.88 122 ALA A N 1
ATOM 928 C CA . ALA A 1 122 ? 28.552 1.332 -11.222 1.00 94.88 122 ALA A CA 1
ATOM 929 C C . ALA A 1 122 ? 27.481 2.278 -10.654 1.00 94.88 122 ALA A C 1
ATOM 931 O O . ALA A 1 122 ? 26.729 1.883 -9.769 1.00 94.88 122 ALA A O 1
ATOM 932 N N . ALA A 1 123 ? 27.366 3.493 -11.196 1.00 95.38 123 ALA A N 1
ATOM 933 C CA . ALA A 1 123 ? 26.365 4.464 -10.761 1.00 95.38 123 ALA A CA 1
ATOM 934 C C . ALA A 1 123 ? 24.920 4.027 -11.072 1.00 95.38 123 ALA A C 1
ATOM 936 O O . ALA A 1 123 ? 24.058 4.172 -10.212 1.00 95.38 123 ALA A O 1
ATOM 937 N N . ILE A 1 124 ? 24.655 3.445 -12.249 1.00 96.56 124 ILE A N 1
ATOM 938 C CA . ILE A 1 124 ? 23.331 2.886 -12.586 1.00 96.56 124 ILE A CA 1
ATOM 939 C C . ILE A 1 124 ? 22.964 1.746 -11.634 1.00 96.56 124 ILE A C 1
ATOM 941 O O . ILE A 1 124 ? 21.846 1.709 -11.128 1.00 96.56 124 ILE A O 1
ATOM 945 N N . ARG A 1 125 ? 23.900 0.828 -11.366 1.00 95.31 125 ARG A N 1
ATOM 946 C CA . ARG A 1 125 ? 23.656 -0.297 -10.453 1.00 95.31 125 ARG A CA 1
ATOM 947 C C . ARG A 1 125 ? 23.406 0.171 -9.025 1.00 95.31 125 ARG A C 1
ATOM 949 O O . ARG A 1 125 ? 22.476 -0.317 -8.397 1.00 95.31 125 ARG A O 1
ATOM 956 N N . GLN A 1 126 ? 24.180 1.145 -8.541 1.00 94.62 126 GLN A N 1
ATOM 957 C CA . GLN A 1 126 ? 23.944 1.740 -7.227 1.00 94.62 126 GLN A CA 1
ATOM 958 C C . GLN A 1 126 ? 22.562 2.395 -7.158 1.00 94.62 126 GLN A C 1
ATOM 960 O O . GLN A 1 126 ? 21.836 2.165 -6.203 1.00 94.62 126 GLN A O 1
ATOM 965 N N . ALA A 1 127 ? 22.164 3.147 -8.186 1.00 95.38 127 ALA A N 1
ATOM 966 C CA . ALA A 1 127 ? 20.844 3.764 -8.226 1.00 95.38 127 ALA A CA 1
ATOM 967 C C . ALA A 1 127 ? 19.702 2.737 -8.273 1.00 95.38 127 ALA A C 1
ATOM 969 O O . ALA A 1 127 ? 18.671 2.953 -7.645 1.00 95.38 127 ALA A O 1
ATOM 970 N N . ALA A 1 128 ? 19.882 1.613 -8.978 1.00 94.75 128 ALA A N 1
ATOM 971 C CA . ALA A 1 128 ? 18.934 0.496 -8.976 1.00 94.75 128 ALA A CA 1
ATOM 972 C C . ALA A 1 128 ? 18.788 -0.142 -7.587 1.00 94.75 128 ALA A C 1
ATOM 974 O O . ALA A 1 128 ? 17.665 -0.397 -7.156 1.00 94.75 128 ALA A O 1
ATOM 975 N N . GLU A 1 129 ? 19.897 -0.340 -6.872 1.00 92.25 129 GLU A N 1
ATOM 976 C CA . GLU A 1 129 ? 19.883 -0.858 -5.500 1.00 92.25 129 GLU A CA 1
ATOM 977 C C . GLU A 1 129 ? 19.235 0.138 -4.524 1.00 92.25 129 GLU A C 1
ATOM 979 O O . GLU A 1 129 ? 18.349 -0.230 -3.754 1.00 92.25 129 GLU A O 1
ATOM 984 N N . ASP A 1 130 ? 19.613 1.418 -4.602 1.00 90.88 130 ASP A N 1
ATOM 985 C CA . ASP A 1 130 ? 19.027 2.484 -3.785 1.00 90.88 130 ASP A CA 1
ATOM 986 C C . ASP A 1 130 ? 17.513 2.567 -4.030 1.00 90.88 130 ASP A C 1
ATOM 988 O O . ASP A 1 130 ? 16.724 2.642 -3.084 1.00 90.88 130 ASP A O 1
ATOM 992 N N . PHE A 1 131 ? 17.089 2.500 -5.298 1.00 92.25 131 PHE A N 1
ATOM 993 C CA . PHE A 1 131 ? 15.678 2.546 -5.665 1.00 92.25 131 PHE A CA 1
ATOM 994 C C . PHE A 1 131 ? 14.885 1.362 -5.135 1.00 92.25 131 PHE A C 1
ATOM 996 O O . PHE A 1 131 ? 13.758 1.563 -4.704 1.00 92.25 131 PHE A O 1
ATOM 1003 N N . LYS A 1 132 ? 15.455 0.156 -5.087 1.00 88.69 132 LYS A N 1
ATOM 1004 C CA . LYS A 1 132 ? 14.769 -1.008 -4.514 1.00 88.69 132 LYS A CA 1
ATOM 1005 C C . LYS A 1 132 ? 14.288 -0.739 -3.083 1.00 88.69 132 LYS A C 1
ATOM 1007 O O . LYS A 1 132 ? 13.127 -0.984 -2.775 1.00 88.69 132 LYS A O 1
ATOM 1012 N N . SER A 1 133 ? 15.144 -0.156 -2.240 1.00 82.81 133 SER A N 1
ATOM 1013 C CA . SER A 1 133 ? 14.765 0.222 -0.870 1.00 82.81 133 SER A CA 1
ATOM 1014 C C . SER A 1 133 ? 13.710 1.338 -0.819 1.00 82.81 133 SER A C 1
ATOM 1016 O O . SER A 1 133 ? 12.830 1.328 0.041 1.00 82.81 133 SER A O 1
ATOM 1018 N N . MET A 1 134 ? 13.755 2.283 -1.766 1.00 87.25 134 MET A N 1
ATOM 1019 C CA . MET A 1 134 ? 12.739 3.334 -1.891 1.00 87.25 134 MET A CA 1
ATOM 1020 C C . MET A 1 134 ? 11.395 2.770 -2.364 1.00 87.25 134 MET A C 1
ATOM 1022 O O . MET A 1 134 ? 10.364 3.173 -1.837 1.00 87.25 134 MET A O 1
ATOM 1026 N N . GLY A 1 135 ? 11.393 1.820 -3.302 1.00 85.88 135 GLY A N 1
ATOM 1027 C CA . GLY A 1 135 ? 10.198 1.125 -3.780 1.00 85.88 135 GLY A CA 1
ATOM 1028 C C . GLY A 1 135 ? 9.476 0.389 -2.652 1.00 85.88 135 GLY A C 1
ATOM 1029 O O . GLY A 1 135 ? 8.273 0.560 -2.490 1.00 85.88 135 GLY A O 1
ATOM 1030 N N . GLU A 1 136 ? 10.214 -0.316 -1.789 1.00 83.62 136 GLU A N 1
ATOM 1031 C CA . GLU A 1 136 ? 9.650 -0.948 -0.584 1.00 83.62 136 GLU A CA 1
ATOM 1032 C C . GLU A 1 136 ? 8.992 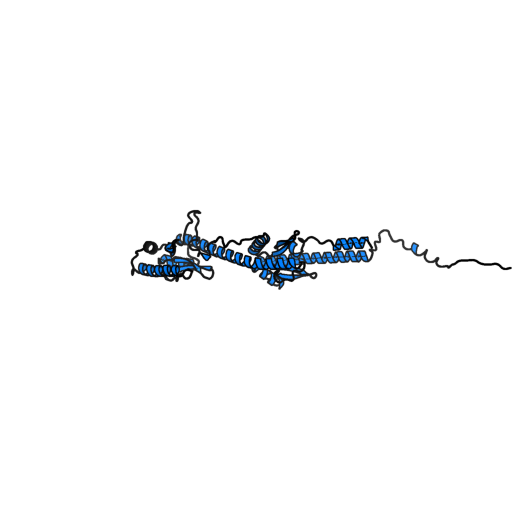0.081 0.358 1.00 83.62 136 GLU A C 1
ATOM 1034 O O . GLU A 1 136 ? 7.918 -0.168 0.912 1.00 83.62 136 GLU A O 1
ATOM 1039 N N . ALA A 1 137 ? 9.596 1.266 0.515 1.00 84.31 137 ALA A N 1
ATOM 1040 C CA . ALA A 1 137 ? 9.014 2.353 1.301 1.00 84.31 137 ALA A CA 1
ATOM 1041 C C . ALA A 1 137 ? 7.749 2.945 0.645 1.00 84.31 137 ALA A C 1
ATOM 1043 O O . ALA A 1 137 ? 6.772 3.206 1.352 1.00 84.31 137 ALA A O 1
ATOM 1044 N N . VAL A 1 138 ? 7.735 3.103 -0.687 1.00 86.06 138 VAL A N 1
ATOM 1045 C CA . VAL A 1 138 ? 6.547 3.501 -1.471 1.00 86.06 138 VAL A CA 1
ATOM 1046 C C . VAL A 1 138 ? 5.413 2.502 -1.275 1.00 86.06 138 VAL A C 1
ATOM 1048 O O . VAL A 1 138 ? 4.293 2.906 -0.967 1.00 86.06 138 VAL A O 1
ATOM 1051 N N . ASP A 1 139 ? 5.688 1.206 -1.394 1.00 85.12 139 ASP A N 1
ATOM 1052 C CA . ASP A 1 139 ? 4.673 0.161 -1.246 1.00 85.12 139 ASP A CA 1
ATOM 1053 C C . ASP A 1 139 ? 4.104 0.119 0.168 1.00 85.12 139 ASP A C 1
ATOM 1055 O O . ASP A 1 139 ? 2.888 0.005 0.356 1.00 85.12 139 ASP A O 1
ATOM 1059 N N . LEU A 1 140 ? 4.967 0.270 1.176 1.00 81.38 140 LEU A N 1
ATOM 1060 C CA . LEU A 1 140 ? 4.541 0.364 2.565 1.00 81.38 140 LEU A CA 1
ATOM 1061 C C . LEU A 1 140 ? 3.658 1.598 2.789 1.00 81.38 140 LEU A C 1
ATOM 1063 O O . LEU A 1 140 ? 2.621 1.493 3.448 1.00 81.38 140 LEU A O 1
ATOM 1067 N N . GLN A 1 141 ? 4.034 2.754 2.237 1.00 83.12 141 GLN A N 1
ATOM 1068 C CA . GLN A 1 141 ? 3.232 3.972 2.326 1.00 83.12 141 GLN A CA 1
ATOM 1069 C C . GLN A 1 141 ? 1.867 3.793 1.646 1.00 83.12 141 GLN A C 1
ATOM 1071 O O . GLN A 1 141 ? 0.844 4.048 2.284 1.00 83.12 141 GLN A O 1
ATOM 1076 N N . ASN A 1 142 ? 1.835 3.288 0.411 1.00 83.75 142 ASN A N 1
ATOM 1077 C CA . ASN A 1 142 ? 0.605 3.024 -0.338 1.00 83.75 142 ASN A CA 1
ATOM 1078 C C . ASN A 1 142 ? -0.306 2.033 0.402 1.00 83.75 142 ASN A C 1
ATOM 1080 O O . ASN A 1 142 ? -1.516 2.239 0.503 1.00 83.75 142 ASN A O 1
ATOM 1084 N N . THR A 1 143 ? 0.272 0.978 0.981 1.00 83.50 143 THR A N 1
ATOM 1085 C CA . THR A 1 143 ? -0.465 -0.015 1.776 1.00 83.50 143 THR A CA 1
ATOM 1086 C C . THR A 1 143 ? -1.078 0.628 3.021 1.00 83.50 143 THR A C 1
ATOM 1088 O O . THR A 1 143 ? -2.269 0.452 3.291 1.00 83.50 143 THR A O 1
ATOM 1091 N N . ARG A 1 144 ? -0.302 1.443 3.750 1.00 82.00 144 ARG A N 1
ATOM 1092 C CA . ARG A 1 144 ? -0.791 2.207 4.909 1.00 82.00 144 ARG A CA 1
ATOM 1093 C C . ARG A 1 144 ? -1.916 3.163 4.518 1.00 82.00 144 ARG A C 1
ATOM 1095 O O . ARG A 1 144 ? -2.926 3.227 5.213 1.00 82.00 144 ARG A O 1
ATOM 1102 N N . GLU A 1 145 ? -1.778 3.885 3.409 1.00 83.94 145 GLU A N 1
ATOM 1103 C CA . GLU A 1 145 ? -2.821 4.770 2.876 1.00 83.94 145 GLU A CA 1
ATOM 1104 C C . GLU A 1 145 ? -4.095 4.008 2.497 1.00 83.94 145 GLU A C 1
ATOM 1106 O O . GLU A 1 145 ? -5.198 4.455 2.827 1.00 83.94 145 GLU A O 1
ATOM 1111 N N . GLY A 1 146 ? -3.959 2.829 1.885 1.00 86.44 146 GLY A N 1
ATOM 1112 C CA . GLY A 1 146 ? -5.076 1.938 1.579 1.00 86.44 146 GLY A CA 1
ATOM 1113 C C . GLY A 1 146 ? -5.818 1.478 2.836 1.00 86.44 146 GLY A C 1
ATOM 1114 O O . GLY A 1 146 ? -7.047 1.536 2.889 1.00 86.44 146 GLY A O 1
ATOM 1115 N N . PHE A 1 147 ? -5.088 1.091 3.883 1.00 87.88 147 PHE A N 1
ATOM 1116 C CA . PHE A 1 147 ? -5.659 0.718 5.181 1.00 87.88 147 PHE A CA 1
ATOM 1117 C C . PHE A 1 147 ? -6.369 1.882 5.876 1.00 87.88 147 PHE A C 1
ATOM 1119 O O . PHE A 1 147 ? -7.505 1.724 6.327 1.00 87.88 147 PHE A O 1
ATOM 1126 N N . ARG A 1 148 ? -5.759 3.073 5.895 1.00 85.75 148 ARG A N 1
ATOM 1127 C CA . ARG A 1 148 ? -6.408 4.286 6.418 1.00 85.75 148 ARG A CA 1
ATOM 1128 C C . ARG A 1 148 ? -7.694 4.602 5.656 1.00 85.75 148 ARG A C 1
ATOM 1130 O O . ARG A 1 148 ? -8.725 4.851 6.274 1.00 85.75 148 ARG A O 1
ATOM 1137 N N . SER A 1 149 ? -7.659 4.518 4.328 1.00 87.94 149 SER A N 1
ATOM 1138 C CA . SER A 1 149 ? -8.827 4.769 3.476 1.00 87.94 149 SER A CA 1
ATOM 1139 C C . SER A 1 149 ? -9.961 3.775 3.737 1.00 87.94 149 SER A C 1
ATOM 1141 O O . SER A 1 149 ? -11.121 4.182 3.793 1.00 87.94 149 SER A O 1
ATOM 1143 N N . LYS A 1 150 ? -9.646 2.489 3.959 1.00 91.25 150 LYS A N 1
ATOM 1144 C CA . LYS A 1 150 ? -10.633 1.474 4.367 1.00 91.25 150 LYS A CA 1
ATOM 1145 C C . LYS A 1 150 ? -11.305 1.840 5.692 1.00 91.25 150 LYS A C 1
ATOM 1147 O O . LYS A 1 150 ? -12.528 1.810 5.766 1.00 91.25 150 LYS A O 1
ATOM 1152 N N . LEU A 1 151 ? -10.530 2.226 6.707 1.00 91.25 151 LEU A N 1
ATOM 1153 C CA . LEU A 1 151 ? -11.066 2.608 8.019 1.00 91.25 151 LEU A CA 1
ATOM 1154 C C . LEU A 1 151 ? -11.921 3.881 7.952 1.00 91.25 151 LEU A C 1
ATOM 1156 O O . LEU A 1 151 ? -13.014 3.908 8.508 1.00 91.25 151 LEU A O 1
ATOM 1160 N N . VAL A 1 152 ? -11.490 4.908 7.214 1.00 88.69 152 VAL A N 1
ATOM 1161 C CA . VAL A 1 152 ? -12.309 6.114 6.976 1.00 88.69 152 VAL A CA 1
ATOM 1162 C C . VAL A 1 152 ? -13.607 5.760 6.243 1.00 88.69 152 VAL A C 1
ATOM 1164 O O . VAL A 1 152 ? -14.682 6.232 6.616 1.00 88.69 152 VAL A O 1
ATOM 1167 N N . GLY A 1 153 ? -13.534 4.887 5.235 1.00 90.75 153 GLY A N 1
ATOM 1168 C CA . GLY A 1 153 ? -14.710 4.354 4.551 1.00 90.75 153 GLY A CA 1
ATOM 1169 C C . GLY A 1 153 ? -15.660 3.624 5.503 1.00 90.75 153 GLY A C 1
ATOM 1170 O O . GLY A 1 153 ? -16.872 3.827 5.422 1.00 90.75 153 GLY A O 1
ATOM 1171 N N . ALA A 1 154 ? -15.121 2.846 6.443 1.00 93.44 154 ALA A N 1
ATOM 1172 C CA . ALA A 1 154 ? -15.903 2.162 7.464 1.00 93.44 154 ALA A CA 1
ATOM 1173 C C . ALA A 1 154 ? -16.634 3.149 8.386 1.00 93.44 154 ALA A C 1
ATOM 1175 O O . ALA A 1 154 ? -17.825 2.972 8.617 1.00 93.44 154 ALA A O 1
ATOM 1176 N N . VAL A 1 155 ? -15.992 4.240 8.825 1.00 91.94 155 VAL A N 1
ATOM 1177 C CA . VAL A 1 155 ? -16.659 5.293 9.622 1.00 91.94 155 VAL A CA 1
ATOM 1178 C C . VAL A 1 155 ? -17.865 5.874 8.876 1.00 91.94 155 VAL A C 1
ATOM 1180 O O . VAL A 1 155 ? -18.946 6.009 9.445 1.00 91.94 155 VAL A O 1
ATOM 1183 N N . ILE A 1 156 ? -17.722 6.162 7.578 1.00 89.81 156 ILE A N 1
ATOM 1184 C CA . ILE A 1 156 ? -18.838 6.643 6.745 1.00 89.81 156 ILE A CA 1
ATOM 1185 C C . ILE A 1 156 ? -19.949 5.586 6.652 1.00 89.81 156 ILE A C 1
ATOM 1187 O O . ILE A 1 156 ? -21.132 5.931 6.670 1.00 89.81 156 ILE A O 1
ATOM 1191 N N . LYS A 1 157 ? -19.589 4.302 6.550 1.00 93.06 157 LYS A N 1
ATOM 1192 C CA . LYS A 1 157 ? -20.550 3.194 6.540 1.00 93.06 157 LYS A CA 1
ATOM 1193 C C . LYS A 1 157 ? -21.307 3.062 7.854 1.00 93.06 157 LYS A C 1
ATOM 1195 O O . LYS A 1 157 ? -22.523 2.924 7.804 1.00 93.06 157 LYS A O 1
ATOM 1200 N N . LEU A 1 158 ? -20.645 3.199 8.998 1.00 92.62 158 LEU A N 1
ATOM 1201 C CA . LEU A 1 158 ? -21.305 3.173 10.306 1.00 92.62 158 LEU A CA 1
ATOM 1202 C C . LEU A 1 158 ? -22.378 4.262 10.429 1.00 92.62 158 LEU A C 1
ATOM 1204 O O . LEU A 1 158 ? -23.505 3.966 10.806 1.00 92.62 158 LEU A O 1
ATOM 1208 N N . VAL A 1 159 ? -22.088 5.485 9.975 1.00 89.94 159 VAL A N 1
ATOM 1209 C CA . VAL A 1 159 ? -23.080 6.578 9.924 1.00 89.94 159 VAL A CA 1
ATOM 1210 C C . VAL A 1 159 ? -24.291 6.215 9.052 1.00 89.94 159 VAL A C 1
ATOM 1212 O O . VAL A 1 159 ? -25.418 6.612 9.342 1.00 89.94 159 VAL A O 1
ATOM 1215 N N . GLN A 1 160 ? -24.089 5.465 7.963 1.00 90.25 160 GLN A N 1
ATOM 1216 C CA . GLN A 1 160 ? -25.198 4.965 7.140 1.00 90.25 160 GLN A CA 1
ATOM 1217 C C . GLN A 1 160 ? -26.001 3.889 7.883 1.00 90.25 160 GLN A C 1
ATOM 1219 O O . GLN A 1 160 ? -27.230 3.900 7.820 1.00 90.25 160 GLN A O 1
ATOM 1224 N N . LEU A 1 161 ? -25.344 2.979 8.603 1.00 90.44 161 LEU A N 1
ATOM 1225 C CA . LEU A 1 161 ? -26.026 1.951 9.397 1.00 90.44 161 LEU A CA 1
ATOM 1226 C C . LEU A 1 161 ? -26.885 2.574 10.511 1.00 90.44 161 LEU A C 1
ATOM 1228 O O . LEU A 1 161 ? -28.039 2.171 10.663 1.00 90.44 161 LEU A O 1
ATOM 1232 N N . GLU A 1 162 ? -26.394 3.618 11.190 1.00 85.19 162 GLU A N 1
ATOM 1233 C CA . GLU A 1 162 ? -27.166 4.410 12.169 1.00 85.19 162 GLU A CA 1
ATOM 1234 C C . GLU A 1 162 ? -28.435 5.030 11.545 1.00 85.19 162 GLU A C 1
ATOM 1236 O O . GLU A 1 162 ? -29.462 5.188 12.201 1.00 85.19 162 GLU A O 1
ATOM 1241 N N . GLN A 1 163 ? -28.407 5.331 10.243 1.00 85.62 163 GLN A N 1
ATOM 1242 C CA . GLN A 1 163 ? -29.556 5.828 9.472 1.00 85.62 163 GLN A CA 1
ATOM 1243 C C . GLN A 1 163 ? -30.453 4.705 8.914 1.00 85.62 163 GLN A C 1
ATOM 1245 O O . GLN A 1 163 ? -31.258 4.942 8.009 1.00 85.62 163 GLN A O 1
ATOM 1250 N N . HIS A 1 164 ? -30.335 3.486 9.450 1.00 82.00 164 HIS A N 1
ATOM 1251 C CA . HIS A 1 164 ? -31.094 2.290 9.073 1.00 82.00 164 HIS A CA 1
ATOM 1252 C C . HIS A 1 164 ? -30.878 1.808 7.630 1.00 82.00 164 HIS A C 1
ATOM 1254 O O . HIS A 1 164 ? -31.751 1.155 7.045 1.00 82.00 164 HIS A O 1
ATOM 1260 N N . PHE A 1 165 ? -29.714 2.091 7.041 1.00 86.50 165 PHE A N 1
ATOM 1261 C CA . PHE A 1 165 ? -29.313 1.403 5.817 1.00 86.50 165 PHE A CA 1
ATOM 1262 C C . PHE A 1 165 ? -28.986 -0.069 6.132 1.00 86.50 165 PHE A C 1
ATOM 1264 O O . PHE A 1 165 ? -28.475 -0.373 7.211 1.00 86.50 165 PHE A O 1
ATOM 1271 N N . PRO A 1 166 ? -29.296 -1.010 5.222 1.00 88.94 166 PRO A N 1
ATOM 1272 C CA . PRO A 1 166 ? -29.051 -2.425 5.474 1.00 88.94 166 PRO A CA 1
ATOM 1273 C C . PRO A 1 166 ? -27.551 -2.737 5.473 1.00 88.94 166 PRO A C 1
ATOM 1275 O O . PRO A 1 166 ? -26.842 -2.296 4.568 1.00 88.94 166 PRO A O 1
ATOM 1278 N N . ALA A 1 167 ? -27.099 -3.562 6.422 1.00 92.44 167 ALA A N 1
ATOM 1279 C CA . ALA A 1 167 ? -25.760 -4.143 6.395 1.00 92.44 167 ALA A CA 1
ATOM 1280 C C . ALA A 1 167 ? -25.612 -5.130 5.226 1.00 92.44 167 ALA A C 1
ATOM 1282 O O . ALA A 1 167 ? -26.407 -6.061 5.045 1.00 92.44 167 ALA A O 1
ATOM 1283 N N . ILE A 1 168 ? -24.575 -4.924 4.426 1.00 94.00 168 ILE A N 1
ATOM 1284 C CA . ILE A 1 168 ? -24.251 -5.683 3.221 1.00 94.00 168 ILE A CA 1
ATOM 1285 C C . ILE A 1 168 ? -23.071 -6.609 3.513 1.00 94.00 168 ILE A C 1
ATOM 1287 O O . ILE A 1 168 ? -23.173 -7.828 3.310 1.00 94.00 168 ILE A O 1
ATOM 1291 N N . GLU A 1 169 ? -21.972 -6.036 4.001 1.00 95.38 169 GLU A N 1
ATOM 1292 C CA . GLU A 1 169 ? -20.722 -6.750 4.266 1.00 95.38 169 GLU A CA 1
ATOM 1293 C C . GLU A 1 169 ? -20.792 -7.527 5.589 1.00 95.38 169 GLU A C 1
ATOM 1295 O O . GLU A 1 169 ? -21.660 -7.286 6.428 1.00 95.38 169 GLU A O 1
ATOM 1300 N N . GLN A 1 170 ? -19.919 -8.524 5.769 1.00 96.06 170 GLN A N 1
ATOM 1301 C CA . GLN A 1 170 ? -19.968 -9.369 6.967 1.00 96.06 170 GLN A CA 1
ATOM 1302 C C . GLN A 1 170 ? -19.653 -8.568 8.236 1.00 96.06 170 GLN A C 1
ATOM 1304 O O . GLN A 1 170 ? -20.406 -8.655 9.200 1.00 96.06 170 GLN A O 1
ATOM 1309 N N . TRP A 1 171 ? -18.622 -7.719 8.200 1.00 96.62 171 TRP A N 1
ATOM 1310 C CA . TRP A 1 171 ? -18.258 -6.876 9.339 1.00 96.62 171 TRP A CA 1
ATOM 1311 C C . TRP A 1 171 ? -19.372 -5.892 9.728 1.00 96.62 171 TRP A C 1
ATOM 1313 O O . TRP A 1 171 ? -19.547 -5.624 10.908 1.00 96.62 171 TRP A O 1
ATOM 1323 N N . GLU A 1 172 ? -20.162 -5.395 8.766 1.00 96.69 172 GLU A N 1
ATOM 1324 C CA . GLU A 1 172 ? -21.314 -4.517 9.032 1.00 96.69 172 GLU A CA 1
ATOM 1325 C C . GLU A 1 172 ? -22.413 -5.268 9.802 1.00 96.69 172 GLU A C 1
ATOM 1327 O O . GLU A 1 172 ? -23.024 -4.719 10.717 1.00 96.69 172 GLU A O 1
ATOM 1332 N N . LYS A 1 173 ? -22.655 -6.539 9.453 1.00 95.94 173 LYS A N 1
ATOM 1333 C CA . LYS A 1 173 ? -23.636 -7.397 10.141 1.00 95.94 173 LYS A CA 1
ATOM 1334 C C . LYS A 1 173 ? -23.172 -7.754 11.544 1.00 95.94 173 LYS A C 1
ATOM 1336 O O . LYS A 1 173 ? -23.980 -7.737 12.466 1.00 95.94 173 LYS A O 1
ATOM 1341 N N . ASP A 1 174 ? -21.889 -8.071 11.691 1.00 96.12 174 ASP A N 1
ATOM 1342 C CA . ASP A 1 174 ? -21.290 -8.378 12.988 1.00 96.12 174 ASP A CA 1
ATOM 1343 C C . ASP A 1 174 ? -21.308 -7.134 13.887 1.00 96.12 174 ASP A C 1
ATOM 1345 O O . ASP A 1 174 ? -21.685 -7.225 15.050 1.00 96.12 174 ASP A O 1
ATOM 1349 N N . PHE A 1 175 ? -21.015 -5.954 13.329 1.00 95.44 175 PHE A N 1
ATOM 1350 C CA . PHE A 1 175 ? -21.134 -4.681 14.038 1.00 95.44 175 PHE A CA 1
ATOM 1351 C C . PHE A 1 175 ? -22.555 -4.451 14.564 1.00 95.44 175 PHE A C 1
ATOM 1353 O O . PHE A 1 175 ? -22.724 -4.240 15.762 1.00 95.44 175 PHE A O 1
ATOM 1360 N N . GLN A 1 176 ? -23.571 -4.554 13.696 1.00 93.50 176 GLN A N 1
ATOM 1361 C CA . GLN A 1 176 ? -24.974 -4.397 14.098 1.00 93.50 176 GLN A CA 1
ATOM 1362 C C . GLN A 1 176 ? -25.390 -5.426 15.150 1.00 93.50 176 GLN A C 1
ATOM 1364 O O . GLN A 1 176 ? -26.076 -5.081 16.106 1.00 93.50 176 GLN A O 1
ATOM 1369 N N . LEU A 1 177 ? -24.950 -6.681 15.006 1.00 93.38 177 LEU A N 1
ATOM 1370 C CA . LEU A 1 177 ? -25.214 -7.723 15.994 1.00 93.38 177 LEU A CA 1
ATOM 1371 C C . LEU A 1 177 ? -24.659 -7.337 17.368 1.00 93.38 177 LEU A C 1
ATOM 1373 O O . LEU A 1 177 ? -25.363 -7.496 18.362 1.00 93.38 177 LEU A O 1
ATOM 1377 N N . TYR A 1 178 ? -23.412 -6.864 17.425 1.00 94.00 178 TYR A N 1
ATOM 1378 C CA . TYR A 1 178 ? -22.748 -6.492 18.673 1.00 94.00 178 TYR A CA 1
ATOM 1379 C C . TYR A 1 178 ? -23.350 -5.236 19.313 1.00 94.00 178 TYR A C 1
ATOM 1381 O O . TYR A 1 178 ? -23.553 -5.211 20.528 1.00 94.00 178 TYR A O 1
ATOM 1389 N N . GLU A 1 179 ? -23.719 -4.245 18.505 1.00 90.88 179 GLU A N 1
ATOM 1390 C CA . GLU A 1 179 ? -24.452 -3.057 18.951 1.00 90.88 179 GLU A CA 1
ATOM 1391 C C . GLU A 1 179 ? -25.837 -3.433 19.517 1.00 90.88 179 GLU A C 1
ATOM 1393 O O . GLU A 1 179 ? -26.181 -3.044 20.633 1.00 90.88 179 GLU A O 1
ATOM 1398 N N . ASP A 1 180 ? -26.592 -4.300 18.830 1.00 90.44 180 ASP A N 1
ATOM 1399 C CA . ASP A 1 180 ? -27.930 -4.749 19.248 1.00 90.44 180 ASP A CA 1
ATOM 1400 C C . ASP A 1 180 ? -27.940 -5.472 20.607 1.00 90.44 180 ASP A C 1
ATOM 1402 O O . ASP A 1 180 ? -28.927 -5.393 21.355 1.00 90.44 180 ASP A O 1
ATOM 1406 N N . ILE A 1 181 ? -26.861 -6.196 20.923 1.00 90.69 181 ILE A N 1
ATOM 1407 C CA . ILE A 1 181 ? -26.669 -6.873 22.216 1.00 90.69 181 ILE A CA 1
ATOM 1408 C C . ILE A 1 181 ? -25.924 -6.002 23.243 1.00 90.69 181 ILE A C 1
ATOM 1410 O O . ILE A 1 181 ? -25.747 -6.435 24.383 1.00 90.69 181 ILE A O 1
ATOM 1414 N N . GLY A 1 182 ? -25.524 -4.785 22.864 1.00 90.88 182 GLY A N 1
ATOM 1415 C CA . GLY A 1 182 ? -24.902 -3.786 23.730 1.00 90.88 182 GLY A CA 1
ATOM 1416 C C . GLY A 1 182 ? -23.483 -4.129 24.179 1.00 90.88 182 GLY A C 1
ATOM 1417 O O . GLY A 1 182 ? -23.085 -3.710 25.262 1.00 90.88 182 GLY A O 1
ATOM 1418 N N . VAL A 1 183 ? -22.719 -4.923 23.427 1.00 93.69 183 VAL A N 1
ATOM 1419 C CA . VAL A 1 183 ? -21.324 -5.230 23.794 1.00 93.69 183 VAL A CA 1
ATOM 1420 C C . VAL A 1 183 ? -20.364 -4.206 23.179 1.00 93.69 183 VAL A C 1
ATOM 1422 O O . VAL A 1 183 ? -20.655 -3.671 22.108 1.00 93.69 183 VAL A O 1
ATOM 1425 N N . PRO A 1 184 ? -19.208 -3.924 23.813 1.00 95.88 184 PRO A N 1
ATOM 1426 C CA . PRO A 1 184 ? -18.200 -3.058 23.218 1.00 95.88 184 PRO A CA 1
ATOM 1427 C C . PRO A 1 184 ? -17.715 -3.644 21.887 1.00 95.88 184 PRO A C 1
ATOM 1429 O O . PRO A 1 184 ? -17.207 -4.768 21.837 1.00 95.88 184 PRO A O 1
ATOM 1432 N N . VAL A 1 185 ? -17.840 -2.865 20.817 1.00 95.25 185 VAL A N 1
ATOM 1433 C CA . VAL A 1 185 ? -17.487 -3.250 19.452 1.00 95.25 185 VAL A CA 1
ATOM 1434 C C . VAL A 1 185 ? -16.515 -2.253 18.839 1.00 95.25 185 VAL A C 1
ATOM 1436 O O . VAL A 1 185 ? -16.791 -1.057 18.777 1.00 95.25 185 VAL A O 1
ATOM 1439 N N . LYS A 1 186 ? -15.379 -2.745 18.338 1.00 94.44 186 LYS A N 1
ATOM 1440 C CA . LYS A 1 186 ? -14.388 -1.937 17.610 1.00 94.44 186 LYS A CA 1
ATOM 1441 C C . LYS A 1 186 ? -14.339 -2.363 16.149 1.00 94.44 186 LYS A C 1
ATOM 1443 O O . LYS A 1 186 ? -14.130 -3.539 15.864 1.00 94.44 186 LYS A O 1
ATOM 1448 N N . VAL A 1 187 ? -14.478 -1.419 15.223 1.00 95.06 187 VAL A N 1
ATOM 1449 C CA . VAL A 1 187 ? -14.142 -1.659 13.815 1.00 95.06 187 VAL A CA 1
ATOM 1450 C C . VAL A 1 187 ? -12.632 -1.546 13.644 1.00 95.06 187 VAL A C 1
ATOM 1452 O O . VAL A 1 187 ? -12.019 -0.559 14.051 1.00 95.06 187 VAL A O 1
ATOM 1455 N N . ALA A 1 188 ? -12.025 -2.573 13.059 1.00 92.06 188 ALA A N 1
ATOM 1456 C CA . ALA A 1 188 ? -10.581 -2.671 12.886 1.00 92.06 188 ALA A CA 1
ATOM 1457 C C . ALA A 1 188 ? -10.225 -3.391 11.580 1.00 92.06 188 ALA A C 1
ATOM 1459 O O . ALA A 1 188 ? -11.101 -3.805 10.819 1.00 92.06 188 ALA A O 1
ATOM 1460 N N . LEU A 1 189 ? -8.923 -3.534 11.331 1.00 90.31 189 LEU A N 1
ATOM 1461 C CA . LEU A 1 189 ? -8.390 -4.370 10.261 1.00 90.31 189 LEU A CA 1
ATOM 1462 C C . LEU A 1 189 ? -7.837 -5.670 10.852 1.00 90.31 189 LEU A C 1
ATOM 1464 O O . LEU A 1 189 ? -7.153 -5.631 11.874 1.00 90.31 189 LEU A O 1
ATOM 1468 N N . ASN A 1 190 ? -8.115 -6.805 10.210 1.00 87.88 190 ASN A N 1
ATOM 1469 C CA . ASN A 1 190 ? -7.461 -8.075 10.533 1.00 87.88 190 ASN A CA 1
ATOM 1470 C C . ASN A 1 190 ? -6.020 -8.126 9.971 1.00 87.88 190 ASN A C 1
ATOM 1472 O O . ASN A 1 190 ? -5.551 -7.182 9.331 1.00 87.88 190 ASN A O 1
ATOM 1476 N N . ALA A 1 191 ? -5.319 -9.245 10.186 1.00 82.50 191 ALA A N 1
ATOM 1477 C CA . ALA A 1 191 ? -3.952 -9.452 9.690 1.00 82.50 191 ALA A CA 1
ATOM 1478 C C . ALA A 1 191 ? -3.829 -9.396 8.152 1.00 82.50 191 ALA A C 1
ATOM 1480 O O . ALA A 1 191 ? -2.767 -9.052 7.639 1.00 82.50 191 ALA A O 1
ATOM 1481 N N . ASP A 1 192 ? -4.917 -9.680 7.431 1.00 85.94 192 ASP A N 1
ATOM 1482 C CA . ASP A 1 192 ? -5.001 -9.602 5.969 1.00 85.94 192 ASP A CA 1
ATOM 1483 C C . ASP A 1 192 ? -5.406 -8.193 5.476 1.00 85.94 192 ASP A C 1
ATOM 1485 O O . ASP A 1 192 ? -5.504 -7.934 4.274 1.00 85.94 192 ASP A O 1
ATOM 1489 N N . GLY A 1 193 ? -5.637 -7.246 6.393 1.00 87.19 193 GLY A N 1
ATOM 1490 C CA . GLY A 1 193 ? -6.057 -5.884 6.075 1.00 87.19 193 GLY A CA 1
ATOM 1491 C C . GLY A 1 193 ? -7.526 -5.766 5.653 1.00 87.19 193 GLY A C 1
ATOM 1492 O O . GLY A 1 193 ? -7.889 -4.825 4.935 1.00 87.19 193 GLY A O 1
ATOM 1493 N N . GLU A 1 194 ? -8.376 -6.712 6.042 1.00 93.12 194 GLU A N 1
ATOM 1494 C CA . GLU A 1 194 ? -9.826 -6.678 5.837 1.00 93.12 194 GLU A CA 1
ATOM 1495 C C . GLU A 1 194 ? -10.536 -6.049 7.035 1.00 93.12 194 GLU A C 1
ATOM 1497 O O . GLU A 1 194 ? -10.104 -6.205 8.177 1.00 93.12 194 GLU A O 1
ATOM 1502 N N . LEU A 1 195 ? -11.642 -5.348 6.773 1.00 95.06 195 LEU A N 1
ATOM 1503 C CA . LEU A 1 195 ? -12.471 -4.768 7.825 1.00 95.06 195 LEU A CA 1
ATOM 1504 C C . LEU A 1 195 ? -13.172 -5.868 8.619 1.00 95.06 195 LEU A C 1
ATOM 1506 O O . LEU A 1 195 ? -13.779 -6.771 8.043 1.00 95.06 195 LEU A O 1
ATOM 1510 N N . ILE A 1 196 ? -13.121 -5.743 9.940 1.00 95.31 196 ILE A N 1
ATOM 1511 C CA . ILE A 1 196 ? -13.801 -6.619 10.890 1.00 95.31 196 ILE A CA 1
ATOM 1512 C C . ILE A 1 196 ? -14.456 -5.787 11.992 1.00 95.31 196 ILE A C 1
ATOM 1514 O O . ILE A 1 196 ? -13.976 -4.705 12.335 1.00 95.31 196 ILE A O 1
ATOM 1518 N N . ALA A 1 197 ? -15.535 -6.312 12.568 1.00 95.69 197 ALA A N 1
ATOM 1519 C CA . ALA A 1 197 ? -16.094 -5.820 13.819 1.00 95.69 197 ALA A CA 1
ATOM 1520 C C . ALA A 1 197 ? -15.659 -6.764 14.943 1.00 95.69 197 ALA A C 1
ATOM 1522 O O . ALA A 1 197 ? -15.889 -7.969 14.877 1.00 95.69 197 ALA A O 1
ATOM 1523 N N . LEU A 1 198 ? -14.993 -6.220 15.954 1.00 94.44 198 LEU A N 1
ATOM 1524 C CA . LEU A 1 198 ? -14.428 -6.973 17.066 1.00 94.44 198 LEU A CA 1
ATOM 1525 C C . LEU A 1 198 ? -15.316 -6.828 18.294 1.00 94.44 198 LEU A C 1
ATOM 1527 O O . LEU A 1 198 ? -15.409 -5.727 18.836 1.00 94.44 198 LEU A O 1
ATOM 1531 N N . ASN A 1 199 ? -15.895 -7.931 18.775 1.00 95.38 199 ASN A N 1
ATOM 1532 C CA . ASN A 1 199 ? -16.436 -7.979 20.131 1.00 95.38 199 ASN A CA 1
ATOM 1533 C C . ASN A 1 199 ? -15.279 -7.903 21.131 1.00 95.38 199 ASN A C 1
ATOM 1535 O O . ASN A 1 199 ? -14.518 -8.859 21.291 1.00 95.38 199 ASN A O 1
ATOM 1539 N N . GLN A 1 200 ? -15.153 -6.779 21.829 1.00 94.88 200 GLN A N 1
ATOM 1540 C CA . GLN A 1 200 ? -14.048 -6.585 22.757 1.00 94.88 200 GLN A CA 1
ATOM 1541 C C . GLN A 1 200 ? -14.177 -7.383 24.053 1.00 94.88 200 GLN A C 1
ATOM 1543 O O . GLN A 1 200 ? -13.168 -7.539 24.735 1.00 94.88 200 GLN A O 1
ATOM 1548 N N . LEU A 1 201 ? -15.352 -7.938 24.375 1.00 95.06 201 LEU A N 1
ATOM 1549 C CA . LEU A 1 201 ? -15.485 -8.871 25.502 1.00 95.06 201 LEU A CA 1
ATOM 1550 C C . LEU A 1 201 ? -14.779 -10.210 25.246 1.00 95.06 201 LEU A C 1
ATOM 1552 O O . LEU A 1 201 ? -14.358 -10.853 26.200 1.00 95.06 201 LEU A O 1
ATOM 1556 N N . ASP A 1 202 ? -14.559 -10.574 23.980 1.00 93.19 202 ASP A N 1
ATOM 1557 C CA . ASP A 1 202 ? -13.847 -11.798 23.583 1.00 93.19 202 ASP A CA 1
ATOM 1558 C C . ASP A 1 202 ? -12.425 -11.519 23.055 1.00 93.19 202 ASP A C 1
ATOM 1560 O O . ASP A 1 202 ? -11.709 -12.435 22.650 1.00 93.19 202 ASP A O 1
ATOM 1564 N N . HIS A 1 203 ? -11.999 -10.254 23.034 1.00 92.25 203 HIS A N 1
ATOM 1565 C CA . HIS A 1 203 ? -10.756 -9.822 22.395 1.00 92.25 203 HIS A CA 1
ATOM 1566 C C . HIS A 1 203 ? -9.547 -9.888 23.333 1.00 92.25 203 HIS A C 1
ATOM 1568 O O . HIS A 1 203 ? -9.667 -9.595 24.524 1.00 92.25 203 HIS A O 1
ATOM 1574 N N . ASP A 1 204 ? -8.371 -10.240 22.807 1.00 90.75 204 ASP A N 1
ATOM 1575 C CA . ASP A 1 204 ? -7.138 -10.426 23.590 1.00 90.75 204 ASP A CA 1
ATOM 1576 C C . ASP A 1 204 ? -6.181 -9.219 23.591 1.00 90.75 204 ASP A C 1
ATOM 1578 O O . ASP A 1 204 ? -5.170 -9.228 24.298 1.00 90.75 204 ASP A O 1
ATOM 1582 N N . PHE A 1 205 ? -6.518 -8.174 22.831 1.00 89.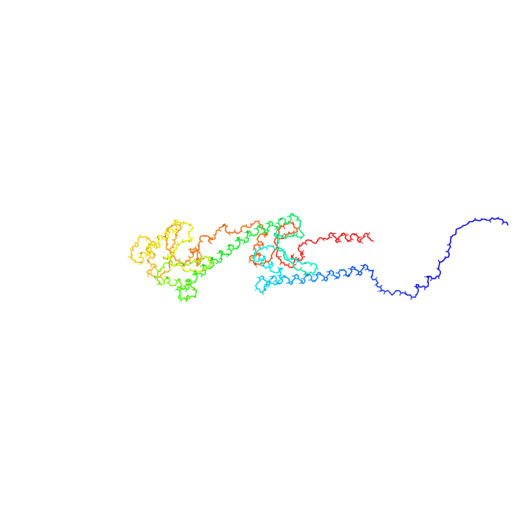94 205 PHE A N 1
ATOM 1583 C CA . PHE A 1 205 ? -5.752 -6.931 22.692 1.00 89.94 205 PHE A CA 1
ATOM 1584 C C . PHE A 1 205 ? -4.298 -7.134 22.227 1.00 89.94 205 PHE A C 1
ATOM 1586 O O . PHE A 1 205 ? -3.411 -6.352 22.572 1.00 89.94 205 PHE A O 1
ATOM 1593 N N . SER A 1 206 ? -4.037 -8.198 21.462 1.00 85.81 206 SER A N 1
ATOM 1594 C CA . SER A 1 206 ? -2.702 -8.544 20.953 1.00 85.81 206 SER A CA 1
ATOM 1595 C C . SER A 1 206 ? -2.116 -7.543 19.948 1.00 85.81 206 SER A C 1
ATOM 1597 O O . SER A 1 206 ? -0.930 -7.623 19.633 1.00 85.81 206 SER A O 1
ATOM 1599 N N . GLU A 1 207 ? -2.900 -6.572 19.474 1.00 79.62 207 GLU A N 1
ATOM 1600 C CA . GLU A 1 207 ? -2.424 -5.474 18.632 1.00 79.62 207 GLU A CA 1
ATOM 1601 C C . GLU A 1 207 ? -1.628 -4.407 19.403 1.00 79.62 207 GLU A C 1
ATOM 1603 O O . GLU A 1 207 ? -0.974 -3.569 18.780 1.00 79.62 207 GLU A O 1
ATOM 1608 N N . TYR A 1 208 ? -1.675 -4.415 20.739 1.00 82.19 208 TYR A N 1
ATOM 1609 C CA . TYR A 1 208 ? -0.894 -3.509 21.580 1.00 82.19 208 TYR A CA 1
ATOM 1610 C C . TYR A 1 208 ? 0.501 -4.091 21.839 1.00 82.19 208 TYR A C 1
ATOM 1612 O O . TYR A 1 208 ? 0.645 -5.109 22.509 1.00 82.19 208 TYR A O 1
ATOM 1620 N N . GLU A 1 209 ? 1.545 -3.418 21.343 1.00 82.25 209 GLU A N 1
ATOM 1621 C CA . GLU A 1 209 ? 2.941 -3.857 21.524 1.00 82.25 209 GLU A CA 1
ATOM 1622 C C . GLU A 1 209 ? 3.411 -3.785 22.988 1.00 82.25 209 GLU A C 1
ATOM 1624 O O . GLU A 1 209 ? 4.277 -4.554 23.411 1.00 82.25 209 GLU A O 1
ATOM 1629 N N . ASN A 1 210 ? 2.859 -2.851 23.768 1.00 88.88 210 ASN A N 1
ATOM 1630 C CA . ASN A 1 210 ? 3.179 -2.701 25.181 1.00 88.88 210 ASN A CA 1
ATOM 1631 C C . ASN A 1 210 ? 2.348 -3.675 26.029 1.00 88.88 210 ASN A C 1
ATOM 1633 O O . ASN A 1 210 ? 1.133 -3.523 26.165 1.00 88.88 210 ASN A O 1
ATOM 1637 N N . GLU A 1 211 ? 3.029 -4.631 26.661 1.00 92.94 211 GLU A N 1
ATOM 1638 C CA . GLU A 1 211 ? 2.413 -5.642 27.528 1.00 92.94 211 GLU A CA 1
ATOM 1639 C C . GLU A 1 211 ? 1.627 -5.020 28.698 1.00 92.94 211 GLU A C 1
ATOM 1641 O O . GLU A 1 211 ? 0.577 -5.532 29.080 1.00 92.94 211 GLU A O 1
ATOM 1646 N N . GLU A 1 212 ? 2.079 -3.893 29.260 1.00 94.00 212 GLU A N 1
ATOM 1647 C CA . GLU A 1 212 ? 1.359 -3.226 30.353 1.00 94.00 212 GLU A CA 1
ATOM 1648 C C . GLU A 1 212 ? 0.002 -2.681 29.884 1.00 94.00 212 GLU A C 1
ATOM 1650 O O . GLU A 1 212 ? -1.006 -2.814 30.581 1.00 94.00 212 GLU A O 1
ATOM 1655 N N . ASP A 1 213 ? -0.029 -2.108 28.684 1.00 92.94 213 ASP A N 1
ATOM 1656 C CA . ASP A 1 213 ? -1.224 -1.531 28.073 1.00 92.94 213 ASP A CA 1
ATOM 1657 C C . ASP A 1 213 ? -2.218 -2.627 27.672 1.00 92.94 213 ASP A C 1
ATOM 1659 O O . ASP A 1 213 ? -3.414 -2.524 27.963 1.00 92.94 213 ASP A O 1
ATOM 1663 N N . GLN A 1 214 ? -1.710 -3.733 27.120 1.00 93.19 214 GLN A N 1
ATOM 1664 C CA . GLN A 1 214 ? -2.501 -4.933 26.860 1.00 93.19 214 GLN A CA 1
ATOM 1665 C C . GLN A 1 214 ? -3.143 -5.471 28.151 1.00 93.19 214 GLN A C 1
ATOM 1667 O O . GLN A 1 214 ? -4.350 -5.724 28.194 1.00 93.19 214 GLN A O 1
ATOM 1672 N N . LEU A 1 215 ? -2.368 -5.613 29.233 1.00 96.12 215 LEU A N 1
ATOM 1673 C CA . LEU A 1 215 ? -2.871 -6.110 30.518 1.00 96.12 215 LEU A CA 1
ATOM 1674 C C . LEU A 1 215 ? -3.911 -5.172 31.148 1.00 96.12 215 LEU A C 1
ATOM 1676 O O . LEU A 1 215 ? -4.873 -5.655 31.751 1.00 96.12 215 LEU A O 1
ATOM 1680 N N . LYS A 1 216 ? -3.762 -3.848 30.995 1.00 96.06 216 LYS A N 1
ATOM 1681 C CA . LYS A 1 216 ? -4.775 -2.869 31.430 1.00 96.06 216 LYS A CA 1
ATOM 1682 C C . LYS A 1 216 ? -6.102 -3.078 30.704 1.00 96.06 216 LYS A C 1
ATOM 1684 O O . LYS A 1 216 ? -7.145 -3.115 31.358 1.00 96.06 216 LYS A O 1
ATOM 1689 N N . LEU A 1 217 ? -6.072 -3.251 29.383 1.00 96.06 217 LEU A N 1
ATOM 1690 C CA . LEU A 1 217 ? -7.278 -3.458 28.575 1.00 96.06 217 LEU A CA 1
ATOM 1691 C C . LEU A 1 217 ? -7.937 -4.815 28.845 1.00 96.06 217 LEU A C 1
ATOM 1693 O O . LEU A 1 217 ? -9.157 -4.873 28.993 1.00 96.06 217 LEU A O 1
ATOM 1697 N N . LEU A 1 218 ? -7.153 -5.883 29.021 1.00 97.50 218 LEU A N 1
ATOM 1698 C CA . LEU A 1 218 ? -7.665 -7.191 29.452 1.00 97.50 218 LEU A CA 1
ATOM 1699 C C . LEU A 1 218 ? -8.354 -7.108 30.822 1.00 97.50 218 LEU A C 1
ATOM 1701 O O . LEU A 1 218 ? -9.463 -7.610 31.000 1.00 97.50 218 LEU A O 1
ATOM 1705 N N . ALA A 1 219 ? -7.741 -6.418 31.788 1.00 97.25 219 ALA A N 1
ATOM 1706 C CA . ALA A 1 219 ? -8.347 -6.220 33.101 1.00 97.25 219 ALA A CA 1
ATOM 1707 C C . ALA A 1 219 ? -9.635 -5.380 33.026 1.00 97.25 219 ALA A C 1
ATOM 1709 O O . ALA A 1 219 ? -10.599 -5.672 33.739 1.00 97.25 219 ALA A O 1
ATOM 1710 N N . ALA A 1 220 ? -9.669 -4.356 32.168 1.00 97.50 220 ALA A N 1
ATOM 1711 C CA . ALA A 1 220 ? -10.855 -3.540 31.925 1.00 97.50 220 ALA A CA 1
ATOM 1712 C C . ALA A 1 220 ? -11.986 -4.337 31.266 1.00 97.50 220 ALA A C 1
ATOM 1714 O O . ALA A 1 220 ? -13.134 -4.220 31.689 1.00 97.50 220 ALA A O 1
ATOM 1715 N N . ARG A 1 221 ? -11.666 -5.198 30.297 1.00 97.44 221 ARG A N 1
ATOM 1716 C CA . ARG A 1 221 ? -12.604 -6.130 29.663 1.00 97.44 221 ARG A CA 1
ATOM 1717 C C . ARG A 1 221 ? -13.262 -7.049 30.689 1.00 97.44 221 ARG A C 1
ATOM 1719 O O . ARG A 1 221 ? -14.479 -7.009 30.840 1.00 97.44 221 ARG A O 1
ATOM 1726 N N . ASP A 1 222 ? -12.467 -7.789 31.464 1.00 97.50 222 ASP A N 1
ATOM 1727 C CA . ASP A 1 222 ? -12.964 -8.729 32.486 1.00 97.50 222 ASP A CA 1
ATOM 1728 C C . ASP A 1 222 ? -13.744 -8.012 33.604 1.00 97.50 222 ASP A C 1
ATOM 1730 O O . ASP A 1 222 ? -14.573 -8.579 34.327 1.00 97.50 222 ASP A O 1
ATOM 1734 N N . ARG A 1 223 ? -13.425 -6.736 33.833 1.00 97.12 223 ARG A N 1
ATOM 1735 C CA . ARG A 1 223 ? -14.151 -5.877 34.765 1.00 97.12 223 ARG A CA 1
ATOM 1736 C C . ARG A 1 223 ? -15.501 -5.459 34.192 1.00 97.12 223 ARG A C 1
ATOM 1738 O O . ARG A 1 223 ? -16.489 -5.561 34.917 1.00 97.12 223 ARG A O 1
ATOM 1745 N N . LEU A 1 224 ? -15.539 -5.018 32.937 1.00 97.00 224 LEU A N 1
ATOM 1746 C CA . LEU A 1 224 ? -16.754 -4.606 32.245 1.00 97.00 224 LEU A CA 1
ATOM 1747 C C . LEU A 1 224 ? -17.722 -5.778 32.066 1.00 97.00 224 LEU A C 1
ATOM 1749 O O . LEU A 1 224 ? -18.896 -5.616 32.379 1.00 97.00 224 LEU A O 1
ATOM 1753 N N . GLU A 1 225 ? -17.235 -6.955 31.669 1.00 96.81 225 GLU A N 1
ATOM 1754 C CA . GLU A 1 225 ? -18.035 -8.184 31.552 1.00 96.81 225 GLU A CA 1
ATOM 1755 C C . GLU A 1 225 ? -18.790 -8.470 32.859 1.00 96.81 225 GLU A C 1
ATOM 1757 O O . GLU A 1 225 ? -20.014 -8.572 32.884 1.00 96.81 225 GLU A O 1
ATOM 1762 N N . ARG A 1 226 ? -18.083 -8.449 33.997 1.00 97.25 226 ARG A N 1
ATOM 1763 C CA . ARG A 1 226 ? -18.706 -8.641 35.315 1.00 97.25 226 ARG A CA 1
ATOM 1764 C C . ARG A 1 226 ? -19.716 -7.555 35.684 1.00 97.25 226 ARG A C 1
ATOM 1766 O O . ARG A 1 226 ? -20.654 -7.845 36.427 1.00 97.25 226 ARG A O 1
ATOM 1773 N N . ILE A 1 227 ? -19.509 -6.314 35.242 1.00 96.12 227 ILE A N 1
ATOM 1774 C CA . ILE A 1 227 ? -20.451 -5.208 35.474 1.00 96.12 227 ILE A CA 1
ATOM 1775 C C . ILE A 1 227 ? -21.723 -5.419 34.646 1.00 96.12 227 ILE A C 1
ATOM 1777 O O . ILE A 1 227 ? -22.814 -5.310 35.204 1.00 96.12 227 ILE A O 1
ATOM 1781 N N . ILE A 1 228 ? -21.585 -5.762 33.362 1.00 93.94 228 ILE A N 1
ATOM 1782 C CA . ILE A 1 228 ? -22.701 -6.058 32.450 1.00 93.94 228 ILE A CA 1
ATOM 1783 C C . ILE A 1 228 ? -23.515 -7.253 32.970 1.00 93.94 228 ILE A C 1
ATOM 1785 O O . ILE A 1 228 ? -24.738 -7.173 33.067 1.00 93.94 228 ILE A O 1
ATOM 1789 N N . ASP A 1 229 ? -22.843 -8.305 33.442 1.00 94.00 229 ASP A N 1
ATOM 1790 C CA . ASP A 1 229 ? -23.478 -9.490 34.035 1.00 94.00 229 ASP A CA 1
ATOM 1791 C C . ASP A 1 229 ? -24.057 -9.252 35.446 1.00 94.00 229 ASP A C 1
ATOM 1793 O O . ASP A 1 229 ? -24.620 -10.157 36.069 1.00 94.00 229 ASP A O 1
ATOM 1797 N N . GLY A 1 230 ? -23.897 -8.047 36.003 1.00 93.50 230 GLY A N 1
ATOM 1798 C CA . GLY A 1 230 ? -24.409 -7.675 37.324 1.00 93.50 230 GLY A CA 1
ATOM 1799 C C . GLY A 1 230 ? -23.677 -8.324 38.506 1.00 93.50 230 GLY A C 1
ATOM 1800 O O . GLY A 1 230 ? -24.160 -8.273 39.639 1.00 93.50 230 GLY A O 1
ATOM 1801 N N . THR A 1 231 ? -22.507 -8.925 38.277 1.00 96.06 231 THR A N 1
ATOM 1802 C CA . THR A 1 231 ? -21.661 -9.532 39.324 1.00 96.06 231 THR A CA 1
ATOM 1803 C C . THR A 1 231 ? -20.664 -8.543 39.940 1.00 96.06 231 THR A C 1
ATOM 1805 O O . THR A 1 231 ? -20.053 -8.831 40.973 1.00 96.06 231 THR A O 1
ATOM 1808 N N . ALA A 1 232 ? -20.524 -7.355 39.350 1.00 95.94 232 ALA A N 1
ATOM 1809 C CA . ALA A 1 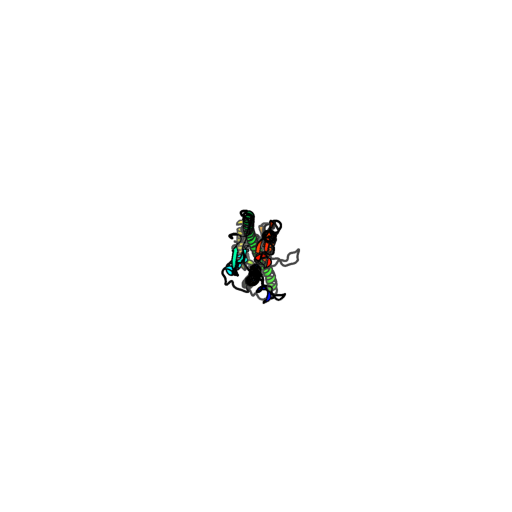232 ? -19.759 -6.228 39.869 1.00 95.94 232 ALA A CA 1
ATOM 1810 C C . ALA A 1 232 ? -20.532 -4.906 39.705 1.00 95.94 232 ALA A C 1
ATOM 1812 O O . ALA A 1 232 ? -21.506 -4.818 38.966 1.00 95.94 232 ALA A O 1
ATOM 1813 N N . THR A 1 233 ? -20.091 -3.859 40.405 1.00 94.75 233 THR A N 1
ATOM 1814 C CA . THR A 1 233 ? -20.663 -2.507 40.302 1.00 94.75 233 THR A CA 1
ATOM 1815 C C . THR A 1 233 ? -19.623 -1.544 39.743 1.00 94.75 233 THR A C 1
ATOM 1817 O O . THR A 1 233 ? -18.458 -1.606 40.149 1.00 94.75 233 THR A O 1
ATOM 1820 N N . ALA A 1 234 ? -20.061 -0.652 38.851 1.00 95.56 234 ALA A N 1
ATOM 1821 C CA . ALA A 1 234 ? -19.249 0.444 38.338 1.00 95.56 234 ALA A CA 1
ATOM 1822 C C . ALA A 1 234 ? -18.802 1.388 39.468 1.00 95.56 234 ALA A C 1
ATOM 1824 O O . ALA A 1 234 ? -19.525 1.667 40.425 1.00 95.56 234 ALA A O 1
ATOM 1825 N N . SER A 1 235 ? -17.569 1.848 39.355 1.00 95.56 235 SER A N 1
ATOM 1826 C CA . SER A 1 235 ? -16.804 2.577 40.363 1.00 95.56 235 SER A CA 1
ATOM 1827 C C . SER A 1 235 ? -15.888 3.639 39.752 1.00 95.56 235 SER A C 1
ATOM 1829 O O . SER A 1 235 ? -15.561 4.616 40.422 1.00 95.56 235 SER A O 1
ATOM 1831 N N . GLN A 1 236 ? -15.497 3.471 38.489 1.00 96.25 236 GLN A N 1
ATOM 1832 C CA . GLN A 1 236 ? -14.666 4.395 37.724 1.00 96.25 236 GLN A CA 1
ATOM 1833 C C . GLN A 1 236 ? -15.498 5.094 36.645 1.00 96.25 236 GLN A C 1
ATOM 1835 O O . GLN A 1 236 ? -16.513 4.569 36.193 1.00 96.25 236 GLN A O 1
ATOM 1840 N N . LEU A 1 237 ? -15.069 6.287 36.222 1.00 96.19 237 LEU A N 1
ATOM 1841 C CA . LEU A 1 237 ? -15.812 7.093 35.248 1.00 96.19 237 LEU A CA 1
ATOM 1842 C C . LEU A 1 237 ? -16.050 6.336 33.933 1.00 96.19 237 LEU A C 1
ATOM 1844 O O . LEU A 1 237 ? -17.182 6.297 33.464 1.00 96.19 237 LEU A O 1
ATOM 1848 N N . TRP A 1 238 ? -15.017 5.694 33.378 1.00 96.81 238 TRP A N 1
ATOM 1849 C CA . TRP A 1 238 ? -15.144 4.929 32.135 1.00 96.81 238 TRP A CA 1
ATOM 1850 C C . TRP A 1 238 ? -16.111 3.742 32.281 1.00 96.81 238 TRP A C 1
ATOM 1852 O O . TRP A 1 238 ? -16.842 3.451 31.342 1.00 96.81 238 TRP A O 1
ATOM 1862 N N . GLU A 1 239 ? -16.186 3.105 33.460 1.00 97.75 239 GLU A N 1
ATOM 1863 C CA . GLU A 1 239 ? -17.130 2.008 33.733 1.00 97.75 239 GLU A CA 1
ATOM 1864 C C . GLU A 1 239 ? -18.581 2.512 33.683 1.00 97.75 239 GLU A C 1
ATOM 1866 O O . GLU A 1 239 ? -19.445 1.857 33.103 1.00 97.75 239 GLU A O 1
ATOM 1871 N N . PHE A 1 240 ? -18.857 3.690 34.261 1.00 96.94 240 PHE A N 1
ATOM 1872 C CA . PHE A 1 240 ? -20.182 4.316 34.177 1.00 96.94 240 PHE A CA 1
ATOM 1873 C C . PHE A 1 240 ? -20.533 4.715 32.744 1.00 96.94 240 PHE A C 1
ATOM 1875 O O . PHE A 1 240 ? -21.664 4.498 32.316 1.00 96.94 240 PHE A O 1
ATOM 1882 N N . THR A 1 241 ? -19.571 5.265 32.002 1.00 96.12 241 THR A N 1
ATOM 1883 C CA . THR A 1 241 ? -19.753 5.620 30.591 1.00 96.12 241 THR A CA 1
ATOM 1884 C C . THR A 1 241 ? -20.063 4.385 29.743 1.00 96.12 241 THR A C 1
ATOM 1886 O O . THR A 1 241 ? -21.043 4.389 29.005 1.00 96.12 241 THR A O 1
ATOM 1889 N N . ALA A 1 242 ? -19.289 3.305 29.892 1.00 96.12 242 ALA A N 1
ATOM 1890 C CA . ALA A 1 242 ? -19.508 2.046 29.179 1.00 96.12 242 ALA A CA 1
ATOM 1891 C C . ALA A 1 242 ? -20.876 1.432 29.505 1.00 96.12 242 ALA A C 1
ATOM 1893 O O . ALA A 1 242 ? -21.562 0.951 28.612 1.00 96.12 242 ALA A O 1
ATOM 1894 N N . LEU A 1 243 ? -21.299 1.479 30.774 1.00 95.00 243 LEU A N 1
ATOM 1895 C CA . LEU A 1 243 ? -22.611 0.978 31.184 1.00 95.00 243 LEU A CA 1
ATOM 1896 C C . LEU A 1 243 ? -23.769 1.813 30.611 1.00 95.00 243 LEU A C 1
ATOM 1898 O O . LEU A 1 243 ? -24.828 1.259 30.313 1.00 95.00 243 LEU A O 1
ATOM 1902 N N . GLY A 1 244 ? -23.573 3.126 30.457 1.00 93.94 244 GLY A N 1
ATOM 1903 C CA . GLY A 1 244 ? -24.511 4.005 29.755 1.00 93.94 244 GLY A CA 1
ATOM 1904 C C . GLY A 1 244 ? -24.703 3.558 28.308 1.00 93.94 244 GLY A C 1
ATOM 1905 O O . GLY A 1 244 ? -25.811 3.184 27.938 1.00 93.94 244 GLY A O 1
ATOM 1906 N N . TYR A 1 245 ? -23.607 3.469 27.547 1.00 94.06 245 TYR A N 1
ATOM 1907 C CA . TYR A 1 245 ? -23.645 3.010 26.155 1.00 94.06 245 TYR A CA 1
ATOM 1908 C C . TYR A 1 245 ? -24.217 1.591 26.005 1.00 94.06 245 TYR A C 1
ATOM 1910 O O . TYR A 1 245 ? -25.051 1.358 25.137 1.00 94.06 245 TYR A O 1
ATOM 1918 N N . HIS A 1 246 ? -23.858 0.662 26.900 1.00 93.38 246 HIS A N 1
ATOM 1919 C CA . HIS A 1 246 ? -24.459 -0.676 26.958 1.00 93.38 246 HIS A CA 1
ATOM 1920 C C . HIS A 1 246 ? -25.990 -0.622 27.099 1.00 93.38 246 HIS A C 1
ATOM 1922 O O . HIS A 1 246 ? -26.712 -1.347 26.415 1.00 93.38 246 HIS A O 1
ATOM 1928 N N . SER A 1 247 ? -26.490 0.235 27.995 1.00 91.75 247 SER A N 1
ATOM 1929 C CA . SER A 1 247 ? -27.926 0.359 28.280 1.00 91.75 247 SER A CA 1
ATOM 1930 C C . SER A 1 247 ? -28.694 0.987 27.119 1.00 91.75 247 SER A C 1
ATOM 1932 O O . SER A 1 247 ? -29.816 0.565 26.830 1.00 91.75 247 SER A O 1
ATOM 1934 N N . ASP A 1 248 ? -28.079 1.969 26.460 1.00 89.81 248 ASP A N 1
ATOM 1935 C CA . ASP A 1 248 ? -28.657 2.696 25.330 1.00 89.81 248 ASP A CA 1
ATOM 1936 C C . ASP A 1 248 ? -28.486 1.945 23.994 1.00 89.81 248 ASP A C 1
ATOM 1938 O O . ASP A 1 248 ? -29.180 2.262 23.030 1.00 89.81 248 ASP A O 1
ATOM 1942 N N . ARG A 1 249 ? -27.667 0.877 23.973 1.00 88.69 249 ARG A N 1
ATOM 1943 C CA . ARG A 1 249 ? -27.272 0.106 22.774 1.00 88.69 249 ARG A CA 1
ATOM 1944 C C . ARG A 1 249 ? -26.590 0.966 21.718 1.00 88.69 249 ARG A C 1
ATOM 1946 O O . ARG A 1 249 ? -26.796 0.795 20.522 1.00 88.69 249 ARG A O 1
ATOM 1953 N N . ASP A 1 250 ? -25.790 1.895 22.197 1.00 88.12 250 ASP A N 1
ATOM 1954 C CA . ASP A 1 250 ? -24.987 2.771 21.366 1.00 88.12 250 ASP A CA 1
ATOM 1955 C C . ASP A 1 250 ? -23.655 2.095 21.032 1.00 88.12 250 ASP A C 1
ATOM 1957 O O . ASP A 1 250 ? -23.156 1.256 21.788 1.00 88.12 250 ASP A O 1
ATOM 1961 N N . ASN A 1 251 ? -23.023 2.503 19.933 1.00 89.50 251 ASN A N 1
ATOM 1962 C CA . ASN A 1 251 ? -21.688 2.026 19.607 1.00 89.50 251 ASN A CA 1
ATOM 1963 C C . ASN A 1 251 ? -20.624 2.567 20.574 1.00 89.50 251 ASN A C 1
ATOM 1965 O O . ASN A 1 251 ? -20.495 3.770 20.806 1.00 89.50 251 ASN A O 1
ATOM 1969 N N . TYR A 1 252 ? -19.801 1.664 21.102 1.00 94.94 252 TYR A N 1
ATOM 1970 C CA . TYR A 1 252 ? -18.661 2.032 21.928 1.00 94.94 252 TYR A CA 1
ATOM 1971 C C . TYR A 1 252 ? -17.587 0.950 21.923 1.00 94.94 252 TYR A C 1
ATOM 1973 O O . TYR A 1 252 ? -17.866 -0.216 21.668 1.00 94.94 252 TYR A O 1
ATOM 1981 N N . PHE A 1 253 ? -16.361 1.329 22.261 1.00 95.62 253 PHE A N 1
ATOM 1982 C CA . PHE A 1 253 ? -15.261 0.407 22.505 1.00 95.62 253 PHE A CA 1
ATOM 1983 C C . PHE A 1 253 ? -14.331 0.940 23.602 1.00 95.62 253 PHE A C 1
ATOM 1985 O O . PHE A 1 253 ? -14.276 2.139 23.876 1.00 95.62 253 PHE A O 1
ATOM 1992 N N . LEU A 1 254 ? -13.605 0.035 24.249 1.00 95.38 254 LEU A N 1
ATOM 1993 C CA . LEU A 1 254 ? -12.539 0.307 25.202 1.00 95.38 254 LEU A CA 1
ATOM 1994 C C . LEU A 1 254 ? -11.218 0.551 24.468 1.00 95.38 254 LEU A C 1
ATOM 1996 O O . LEU A 1 254 ? -10.823 -0.218 23.586 1.00 95.38 254 LEU A O 1
ATOM 2000 N N . GLY A 1 255 ? -10.514 1.596 24.879 1.00 93.44 255 GLY A N 1
ATOM 2001 C CA . GLY A 1 255 ? -9.156 1.895 24.443 1.00 93.44 255 GLY A CA 1
ATOM 2002 C C . GLY A 1 255 ? -8.379 2.601 25.548 1.00 93.44 255 GLY A C 1
ATOM 2003 O O . GLY A 1 255 ? -8.867 2.729 26.673 1.00 93.44 255 GLY A O 1
ATOM 2004 N N . LEU A 1 256 ? -7.188 3.084 25.211 1.00 92.19 256 LEU A N 1
ATOM 2005 C CA . LEU A 1 256 ? -6.387 3.928 26.092 1.00 92.19 256 LEU A CA 1
ATOM 2006 C C . LEU A 1 256 ? -6.427 5.374 25.598 1.00 92.19 256 LEU A C 1
ATOM 2008 O O . LEU A 1 256 ? -6.400 5.614 24.390 1.00 92.19 256 LEU A O 1
ATOM 2012 N N . ASP A 1 257 ? -6.536 6.320 26.524 1.00 90.06 257 ASP A N 1
ATOM 2013 C CA . ASP A 1 257 ? -6.414 7.746 26.234 1.00 90.06 257 ASP A CA 1
ATOM 2014 C C . ASP A 1 257 ? -4.942 8.179 26.089 1.00 90.06 257 ASP A C 1
ATOM 2016 O O . ASP A 1 257 ? -4.017 7.376 26.219 1.00 90.06 257 ASP A O 1
ATOM 2020 N N . ASP A 1 258 ? -4.714 9.472 25.842 1.00 86.25 258 ASP A N 1
ATOM 2021 C CA . ASP A 1 258 ? -3.365 10.032 25.673 1.00 86.25 258 ASP A CA 1
ATOM 2022 C C . ASP A 1 258 ? -2.485 9.916 26.939 1.00 86.25 258 ASP A C 1
ATOM 2024 O O . ASP A 1 258 ? -1.269 10.101 26.863 1.00 86.25 258 ASP A O 1
ATOM 2028 N N . ASN A 1 259 ? -3.073 9.619 28.105 1.00 90.12 259 ASN A N 1
ATOM 2029 C CA . ASN A 1 259 ? -2.356 9.382 29.360 1.00 90.12 259 ASN A CA 1
ATOM 2030 C C . ASN A 1 259 ? -2.081 7.888 29.610 1.00 90.12 259 ASN A C 1
ATOM 2032 O O . ASN A 1 259 ? -1.426 7.550 30.598 1.00 90.12 259 ASN A O 1
ATOM 2036 N N . GLY A 1 260 ? -2.562 6.999 28.735 1.00 89.44 260 GLY A N 1
ATOM 2037 C CA . GLY A 1 260 ? -2.479 5.550 28.911 1.00 89.44 260 GLY A CA 1
ATOM 2038 C C . GLY A 1 260 ? -3.511 4.990 29.896 1.00 89.44 260 GLY A C 1
ATOM 2039 O O . GLY A 1 260 ? -3.327 3.877 30.399 1.00 89.44 260 GLY A O 1
ATOM 2040 N N . ASP A 1 261 ? -4.572 5.745 30.195 1.00 94.44 261 ASP A N 1
ATOM 2041 C CA . ASP A 1 261 ? -5.677 5.317 31.050 1.00 94.44 261 ASP A CA 1
ATOM 2042 C C . ASP A 1 261 ? -6.825 4.739 30.215 1.00 94.44 261 ASP A C 1
ATOM 2044 O O . ASP A 1 261 ? -7.078 5.147 29.082 1.00 94.44 261 ASP A O 1
ATOM 2048 N N . VAL A 1 262 ? -7.559 3.782 30.789 1.00 96.00 262 VAL A N 1
ATOM 2049 C CA . VAL A 1 262 ? -8.706 3.157 30.117 1.00 96.00 262 VAL A CA 1
ATOM 2050 C C . VAL A 1 262 ? -9.821 4.179 29.919 1.00 96.00 262 VAL A C 1
ATOM 2052 O O . VAL A 1 262 ? -10.304 4.797 30.872 1.00 96.00 262 VAL A O 1
ATOM 2055 N N . ALA A 1 263 ? -10.279 4.291 28.678 1.00 95.88 263 ALA A N 1
ATOM 2056 C CA . ALA A 1 263 ? -11.358 5.172 28.277 1.00 95.88 263 ALA A CA 1
ATOM 2057 C C . ALA A 1 263 ? -12.324 4.472 27.314 1.00 95.88 263 ALA A C 1
ATOM 2059 O O . ALA A 1 263 ? -12.030 3.424 26.734 1.00 95.88 263 ALA A O 1
ATOM 2060 N N . VAL A 1 264 ? -13.506 5.071 27.171 1.00 95.25 264 VAL A N 1
ATOM 2061 C CA . VAL A 1 264 ? -14.548 4.619 26.249 1.00 95.25 264 VAL A CA 1
ATOM 2062 C C . VAL A 1 264 ? -14.587 5.558 25.055 1.00 95.25 264 VAL A C 1
ATOM 2064 O O . VAL A 1 264 ? -14.666 6.776 25.223 1.00 95.25 264 VAL A O 1
ATOM 2067 N N . PHE A 1 265 ? -14.569 4.982 23.862 1.00 93.62 265 PHE A N 1
ATOM 2068 C CA . PHE A 1 265 ? -14.579 5.687 22.589 1.00 93.62 265 PHE A CA 1
ATOM 2069 C C . PHE A 1 265 ? -15.773 5.236 21.749 1.00 93.62 265 PHE A C 1
ATOM 2071 O O . PHE A 1 265 ? -16.293 4.144 21.950 1.00 93.62 265 PHE A O 1
ATOM 2078 N N . SER A 1 266 ? -16.187 6.070 20.800 1.00 91.50 266 SER A N 1
ATOM 2079 C CA . SER A 1 266 ? -17.119 5.700 19.728 1.00 91.50 266 SER A CA 1
ATOM 2080 C C . SER A 1 266 ? -16.317 5.408 18.464 1.00 91.50 266 SER A C 1
ATOM 2082 O O . SER A 1 266 ? -15.249 5.989 18.290 1.00 91.50 266 SER A O 1
ATOM 2084 N N . ASN A 1 267 ? -16.831 4.537 17.590 1.00 91.19 267 ASN A N 1
ATOM 2085 C CA . ASN A 1 267 ? -16.226 4.273 16.277 1.00 91.19 267 ASN A CA 1
ATOM 2086 C C . ASN A 1 267 ? -16.441 5.425 15.285 1.00 91.19 267 ASN A C 1
ATOM 2088 O O . ASN A 1 267 ? -15.771 5.497 14.254 1.00 91.19 267 ASN A O 1
ATOM 2092 N N . VAL A 1 268 ? -17.395 6.313 15.567 1.00 90.50 268 VAL A N 1
ATOM 2093 C CA . VAL A 1 268 ? -17.696 7.469 14.731 1.00 90.50 268 VAL A CA 1
ATOM 2094 C C . VAL A 1 268 ? -17.211 8.715 15.451 1.00 90.50 268 VAL A C 1
ATOM 2096 O O . VAL A 1 268 ? -17.736 9.120 16.486 1.00 90.50 268 VAL A O 1
ATOM 2099 N N . ARG A 1 269 ? -16.206 9.370 14.869 1.00 86.56 269 ARG A N 1
ATOM 2100 C CA . ARG A 1 269 ? -15.676 10.632 15.381 1.00 86.56 269 ARG A CA 1
ATOM 2101 C C . ARG A 1 269 ? -15.641 11.680 14.283 1.00 86.56 269 ARG A C 1
ATOM 2103 O O . ARG A 1 269 ? -15.279 11.393 13.145 1.00 86.56 269 ARG A O 1
ATOM 2110 N N . ILE A 1 270 ? -15.996 12.905 14.654 1.00 83.62 270 ILE A N 1
ATOM 2111 C CA . ILE A 1 270 ? -15.823 14.091 13.820 1.00 83.62 270 ILE A CA 1
ATOM 2112 C C . ILE A 1 270 ? -14.578 14.824 14.317 1.00 83.62 270 ILE A C 1
ATOM 2114 O O . ILE A 1 270 ? -14.433 15.073 15.517 1.00 83.62 270 ILE A O 1
ATOM 2118 N N . ASP A 1 271 ? -13.676 15.141 13.399 1.00 82.56 271 ASP A N 1
ATOM 2119 C CA . ASP A 1 271 ? -12.535 16.006 13.661 1.00 82.56 271 ASP A CA 1
ATOM 2120 C C . ASP A 1 271 ? -13.045 17.434 13.944 1.00 82.56 271 ASP A C 1
ATOM 2122 O O . ASP A 1 271 ? -13.762 18.003 13.112 1.00 82.56 271 ASP A O 1
ATOM 2126 N N . PRO A 1 272 ? -12.722 18.024 15.110 1.00 82.69 272 PRO A N 1
ATOM 2127 C CA . PRO A 1 272 ? -13.199 19.354 15.474 1.00 82.69 272 PRO A CA 1
ATOM 2128 C C . PRO A 1 272 ? -12.678 20.467 14.552 1.00 82.69 272 PRO A C 1
ATOM 2130 O O . PRO A 1 272 ? -13.376 21.468 14.380 1.00 82.69 272 PRO A O 1
ATOM 2133 N N . ASP A 1 273 ? -11.499 20.305 13.951 1.00 85.75 273 ASP A N 1
ATOM 2134 C CA . ASP A 1 273 ? -10.856 21.340 13.138 1.00 85.75 273 ASP A CA 1
ATOM 2135 C C . ASP A 1 273 ? -11.390 21.334 11.702 1.00 85.75 273 ASP A C 1
ATOM 2137 O O . ASP A 1 273 ? -11.641 22.389 11.113 1.00 85.75 273 ASP A O 1
ATOM 2141 N N . THR A 1 274 ? -11.608 20.145 11.137 1.00 87.38 274 THR A N 1
ATOM 2142 C CA . THR A 1 274 ? -12.079 19.990 9.751 1.00 87.38 274 THR A CA 1
ATOM 2143 C C . THR A 1 274 ? -13.587 19.774 9.638 1.00 87.38 274 THR A C 1
ATOM 2145 O O . THR A 1 274 ? -14.147 19.933 8.551 1.00 87.38 274 THR A O 1
ATOM 2148 N N . SER A 1 275 ? -14.266 19.439 10.742 1.00 84.44 275 SER A N 1
ATOM 2149 C CA . SER A 1 275 ? -15.670 18.995 10.764 1.00 84.44 275 SER A CA 1
ATOM 2150 C C . SER A 1 275 ? -15.946 17.785 9.857 1.00 84.44 275 SER A C 1
ATOM 2152 O O . SER A 1 275 ? -17.077 17.591 9.407 1.00 84.44 275 SER A O 1
ATOM 2154 N N . GLN A 1 276 ? -14.924 16.974 9.565 1.00 84.88 276 GLN A N 1
ATOM 2155 C CA . GLN A 1 276 ? -15.035 15.759 8.755 1.00 84.88 276 GLN A CA 1
ATOM 2156 C C . GLN A 1 276 ? -14.996 14.508 9.633 1.00 84.88 276 GLN A C 1
ATOM 2158 O O . GLN A 1 276 ? -14.445 14.522 10.733 1.00 84.88 276 GLN A O 1
ATOM 2163 N N . TYR A 1 277 ? -15.579 13.412 9.145 1.00 85.19 277 TYR A N 1
ATOM 2164 C CA . TYR A 1 277 ? -15.431 12.110 9.791 1.00 85.19 277 TYR A CA 1
ATOM 2165 C C . TYR A 1 277 ? -13.966 11.670 9.756 1.00 85.19 277 TYR A C 1
ATOM 2167 O O . TYR A 1 277 ? -13.332 11.713 8.703 1.00 85.19 277 TYR A O 1
ATOM 2175 N N . THR A 1 278 ? -13.451 11.224 10.898 1.00 83.81 278 THR A N 1
ATOM 2176 C CA . THR A 1 278 ? -12.078 10.731 11.044 1.00 83.81 278 THR A CA 1
ATOM 2177 C C . THR A 1 278 ? -12.067 9.317 11.613 1.00 83.81 278 THR A C 1
ATOM 2179 O O . THR A 1 278 ? -12.877 8.965 12.472 1.00 83.81 278 THR A O 1
ATOM 2182 N N . ALA A 1 279 ? -11.102 8.520 11.154 1.00 85.12 279 ALA A N 1
ATOM 2183 C CA . ALA A 1 279 ? -10.792 7.202 11.693 1.00 85.12 279 ALA A CA 1
ATOM 2184 C C . ALA A 1 279 ? -9.499 7.191 12.530 1.00 85.12 279 ALA A C 1
ATOM 2186 O O . ALA A 1 279 ? -9.027 6.119 12.888 1.00 85.12 279 ALA A O 1
ATOM 2187 N N . ASP A 1 280 ? -8.919 8.346 12.881 1.00 82.56 280 ASP A N 1
ATOM 2188 C CA . ASP A 1 280 ? -7.608 8.426 13.563 1.00 82.56 280 ASP A CA 1
ATOM 2189 C C . ASP A 1 280 ? -7.550 7.669 14.896 1.00 82.56 280 ASP A C 1
ATOM 2191 O O . ASP A 1 280 ? -6.501 7.171 15.294 1.00 82.56 280 ASP A O 1
ATOM 2195 N N . HIS A 1 281 ? -8.692 7.560 15.571 1.00 81.69 281 HIS A N 1
ATOM 2196 C CA . HIS A 1 281 ? -8.866 6.822 16.821 1.00 81.69 281 HIS A CA 1
ATOM 2197 C C . HIS A 1 281 ? -9.010 5.299 16.620 1.00 81.69 281 HIS A C 1
ATOM 2199 O O . HIS A 1 281 ? -8.878 4.543 17.578 1.00 81.69 281 HIS A O 1
ATOM 2205 N N . LEU A 1 282 ? -9.275 4.850 15.388 1.00 85.44 282 LEU A N 1
ATOM 2206 C CA . LEU A 1 282 ? -9.321 3.440 14.987 1.00 85.44 282 LEU A CA 1
ATOM 2207 C C . LEU A 1 282 ? -8.001 2.977 14.365 1.00 85.44 282 LEU A C 1
ATOM 2209 O O . LEU A 1 282 ? -7.715 1.782 14.362 1.00 85.44 282 LEU A O 1
ATOM 2213 N N . ILE A 1 283 ? -7.212 3.911 13.824 1.00 79.38 283 ILE A N 1
ATOM 2214 C CA . ILE A 1 283 ? -5.929 3.638 13.177 1.00 79.38 283 ILE A CA 1
ATOM 2215 C C . ILE A 1 283 ? -4.890 3.274 14.256 1.00 79.38 283 ILE A C 1
ATOM 2217 O O . ILE A 1 283 ? -4.566 4.121 15.092 1.00 79.38 283 ILE A O 1
ATOM 2221 N N . PRO A 1 284 ? -4.328 2.049 14.238 1.00 73.62 284 PRO A N 1
ATOM 2222 C CA . PRO A 1 284 ? -3.203 1.677 15.092 1.00 73.62 284 PRO A CA 1
ATOM 2223 C C . PRO A 1 284 ? -2.005 2.611 14.898 1.00 73.62 284 PRO A C 1
ATOM 2225 O O . PRO A 1 284 ? -1.757 3.080 13.786 1.00 73.62 284 PRO A O 1
ATOM 2228 N N . ASP A 1 285 ? -1.211 2.828 15.947 1.00 71.31 285 ASP A N 1
ATOM 2229 C CA . ASP A 1 285 ? -0.110 3.801 15.921 1.00 71.31 285 ASP A CA 1
ATOM 2230 C C . ASP A 1 285 ? 0.905 3.551 14.799 1.00 71.31 285 ASP A C 1
ATOM 2232 O O . ASP A 1 285 ? 1.332 4.494 14.135 1.00 71.31 285 ASP A O 1
ATOM 2236 N N . PHE A 1 286 ? 1.220 2.290 14.496 1.00 69.88 286 PHE A N 1
ATOM 2237 C CA . PHE A 1 286 ? 2.141 1.941 13.408 1.00 69.88 286 PHE A CA 1
ATOM 2238 C C . PHE A 1 286 ? 1.608 2.281 11.998 1.00 69.88 286 PHE A C 1
ATOM 2240 O O . PHE A 1 286 ? 2.384 2.318 11.037 1.00 69.88 286 PHE A O 1
ATOM 2247 N N . LE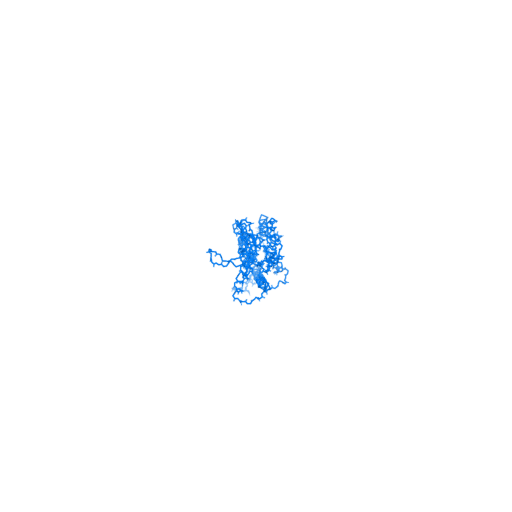U A 1 287 ? 0.295 2.514 11.854 1.00 72.00 287 LEU A N 1
ATOM 2248 C CA . LEU A 1 287 ? -0.358 2.970 10.621 1.00 72.00 287 LEU A CA 1
ATOM 2249 C C . LEU A 1 287 ? -0.588 4.488 10.589 1.00 72.00 287 LEU A C 1
ATOM 2251 O O . LEU A 1 287 ? -0.944 5.021 9.528 1.00 72.00 287 LEU A O 1
ATOM 2255 N N . LYS A 1 288 ? -0.397 5.204 11.705 1.00 73.50 288 LYS A N 1
ATOM 2256 C CA . LYS A 1 288 ? -0.508 6.668 11.733 1.00 73.50 288 LYS A CA 1
ATOM 2257 C C . LYS A 1 288 ? 0.605 7.294 10.892 1.00 73.50 288 LYS A C 1
ATOM 2259 O O . LYS A 1 288 ? 1.693 6.739 10.734 1.00 73.50 288 LYS A O 1
ATOM 2264 N N . VAL A 1 289 ? 0.312 8.445 10.289 1.00 65.50 289 VAL A N 1
ATOM 2265 C CA . VAL A 1 289 ? 1.295 9.190 9.492 1.00 65.50 289 VAL A CA 1
ATOM 2266 C C . VAL A 1 289 ? 2.376 9.703 10.442 1.00 65.50 289 VAL A C 1
ATOM 2268 O O . VAL A 1 289 ? 2.124 10.615 11.225 1.00 65.50 289 VAL A O 1
ATOM 2271 N N . SER A 1 290 ? 3.570 9.113 10.402 1.00 58.78 290 SER A N 1
ATOM 2272 C CA . SER A 1 290 ? 4.747 9.687 11.053 1.00 58.78 290 SER A CA 1
ATOM 2273 C C . SER A 1 290 ? 5.547 10.499 10.035 1.00 58.78 290 SER A C 1
ATOM 2275 O O . SER A 1 290 ? 5.632 10.133 8.865 1.00 58.78 290 SER A O 1
ATOM 2277 N N . ASN A 1 291 ? 6.184 11.585 10.478 1.00 52.12 291 ASN A N 1
ATOM 2278 C CA . ASN A 1 291 ? 7.101 12.374 9.638 1.00 52.12 291 ASN A CA 1
ATOM 2279 C C . ASN A 1 291 ? 8.324 11.563 9.155 1.00 52.12 291 ASN A C 1
ATOM 2281 O O . ASN A 1 291 ? 9.061 12.003 8.274 1.00 52.12 291 ASN A O 1
ATOM 2285 N N . ASP A 1 292 ? 8.558 10.387 9.741 1.00 52.56 292 ASP A N 1
ATOM 2286 C CA . ASP A 1 292 ? 9.596 9.443 9.325 1.00 52.56 292 ASP A CA 1
ATOM 2287 C C . ASP A 1 292 ? 9.119 8.481 8.225 1.00 52.56 292 ASP A C 1
ATOM 2289 O O . ASP A 1 292 ? 9.934 7.761 7.656 1.00 52.56 292 ASP A O 1
ATOM 2293 N N . ALA A 1 293 ? 7.818 8.470 7.913 1.00 54.25 293 ALA A N 1
ATOM 2294 C CA . ALA A 1 293 ? 7.232 7.655 6.852 1.00 54.25 293 ALA A CA 1
ATOM 2295 C C . ALA A 1 293 ? 7.219 8.349 5.478 1.00 54.25 293 ALA A C 1
ATOM 2297 O O . ALA A 1 293 ? 6.878 7.704 4.492 1.00 54.25 293 ALA A O 1
ATOM 2298 N N . GLU A 1 294 ? 7.562 9.639 5.401 1.00 65.81 294 GLU A N 1
ATOM 2299 C CA . GLU A 1 294 ? 7.698 10.344 4.124 1.00 65.81 294 GLU A CA 1
ATOM 2300 C C . GLU A 1 294 ? 9.002 9.921 3.435 1.00 65.81 294 GLU A C 1
ATOM 2302 O O . GLU A 1 294 ? 10.081 9.955 4.038 1.00 65.81 294 GLU A O 1
ATOM 2307 N N . ILE A 1 295 ? 8.910 9.518 2.167 1.00 72.56 295 ILE A N 1
ATOM 2308 C CA . ILE A 1 295 ? 10.078 9.137 1.372 1.00 72.56 295 ILE A CA 1
ATOM 2309 C C . ILE A 1 295 ? 10.914 10.387 1.116 1.00 72.56 295 ILE A C 1
ATOM 2311 O O . ILE A 1 295 ? 10.567 11.245 0.307 1.00 72.56 295 ILE A O 1
ATOM 2315 N N . LYS A 1 296 ? 12.038 10.500 1.822 1.00 76.75 296 LYS A N 1
ATOM 2316 C CA . LYS A 1 296 ? 12.961 11.624 1.663 1.00 76.75 296 LYS A CA 1
ATOM 2317 C C . LYS A 1 296 ? 13.846 11.381 0.451 1.00 76.75 296 LYS A C 1
ATOM 2319 O O . LYS A 1 296 ? 14.782 10.586 0.513 1.00 76.75 296 LYS A O 1
ATOM 2324 N N . THR A 1 297 ? 13.575 12.100 -0.628 1.00 85.69 297 THR A N 1
ATOM 2325 C CA . THR A 1 297 ? 14.441 12.130 -1.803 1.00 85.69 297 THR A CA 1
ATOM 2326 C C . THR A 1 297 ? 15.526 13.197 -1.654 1.00 85.69 297 THR A C 1
ATOM 2328 O O . THR A 1 297 ? 15.398 14.199 -0.950 1.00 85.69 297 THR A O 1
ATOM 2331 N N . THR A 1 298 ? 16.665 12.940 -2.285 1.00 87.75 298 THR A N 1
ATOM 2332 C CA . THR A 1 298 ? 17.865 13.791 -2.263 1.00 87.75 298 THR A CA 1
ATOM 2333 C C . THR A 1 298 ? 18.282 14.237 -3.662 1.00 87.75 298 THR A C 1
ATOM 2335 O O . THR A 1 298 ? 19.117 15.132 -3.803 1.00 87.75 298 THR A O 1
ATOM 2338 N N . ALA A 1 299 ? 17.707 13.626 -4.699 1.00 91.75 299 ALA A N 1
ATOM 2339 C CA . ALA A 1 299 ? 18.009 13.899 -6.092 1.00 91.75 299 ALA A CA 1
ATOM 2340 C C . ALA A 1 299 ? 16.761 13.729 -6.967 1.00 91.75 299 ALA A C 1
ATOM 2342 O O . ALA A 1 299 ? 15.966 12.821 -6.744 1.00 91.75 299 ALA A O 1
ATOM 2343 N N . GLN A 1 300 ? 16.656 14.544 -8.021 1.00 93.88 300 GLN A N 1
ATOM 2344 C CA . GLN A 1 300 ? 15.504 14.561 -8.934 1.00 93.88 300 GLN A CA 1
ATOM 2345 C C . GLN A 1 300 ? 15.206 13.195 -9.569 1.00 93.88 300 GLN A C 1
ATOM 2347 O O . GLN A 1 300 ? 14.050 12.836 -9.752 1.00 93.88 300 GLN A O 1
ATOM 2352 N N . TRP A 1 301 ? 16.240 12.404 -9.882 1.00 94.81 301 TRP A N 1
ATOM 2353 C CA . TRP A 1 301 ? 16.041 11.079 -10.473 1.00 94.81 301 TRP A CA 1
ATOM 2354 C C . TRP A 1 301 ? 15.229 10.153 -9.550 1.00 94.81 301 TRP A C 1
ATOM 2356 O O . TRP A 1 301 ? 14.502 9.294 -10.045 1.00 94.81 301 TRP A O 1
ATOM 2366 N N . GLN A 1 302 ? 15.317 10.337 -8.227 1.00 95.12 302 GLN A N 1
ATOM 2367 C CA . GLN A 1 302 ? 14.566 9.548 -7.249 1.00 95.12 302 GLN A CA 1
ATOM 2368 C C . GLN A 1 302 ? 13.080 9.896 -7.316 1.00 95.12 302 GLN A C 1
ATOM 2370 O O . GLN A 1 302 ? 12.261 8.990 -7.434 1.00 95.12 302 GLN A O 1
ATOM 2375 N N . ASP A 1 303 ? 12.745 11.191 -7.336 1.00 93.81 303 ASP A N 1
ATOM 2376 C CA . ASP A 1 303 ? 11.364 11.668 -7.490 1.00 93.81 303 ASP A CA 1
ATOM 2377 C C . ASP A 1 303 ? 10.743 11.161 -8.798 1.00 93.81 303 ASP A C 1
ATOM 2379 O O . ASP A 1 303 ? 9.635 10.623 -8.813 1.00 93.81 303 ASP A O 1
ATOM 2383 N N . ASP A 1 304 ? 11.489 11.274 -9.900 1.00 95.44 304 ASP A N 1
ATOM 2384 C CA . ASP A 1 304 ? 11.040 10.829 -11.218 1.00 95.44 304 ASP A CA 1
ATOM 2385 C C . ASP A 1 304 ? 10.811 9.306 -11.253 1.00 95.44 304 ASP A C 1
ATOM 2387 O O . ASP A 1 304 ? 9.848 8.831 -11.857 1.00 95.44 304 ASP A O 1
ATOM 2391 N N . ALA A 1 305 ? 11.677 8.525 -10.596 1.00 95.81 305 ALA A N 1
ATOM 2392 C CA . ALA A 1 305 ? 11.539 7.072 -10.513 1.00 95.81 305 ALA A CA 1
ATOM 2393 C C . ALA A 1 305 ? 10.361 6.653 -9.632 1.00 95.81 305 ALA A C 1
ATOM 2395 O O . ALA A 1 305 ? 9.603 5.773 -10.033 1.00 95.81 305 ALA A O 1
ATOM 2396 N N . ILE A 1 306 ? 10.155 7.315 -8.488 1.00 94.06 306 ILE A N 1
ATOM 2397 C CA . ILE A 1 306 ? 8.992 7.083 -7.621 1.00 94.06 306 ILE A CA 1
ATOM 2398 C C . ILE A 1 306 ? 7.705 7.368 -8.395 1.00 94.06 306 ILE A C 1
ATOM 2400 O O . ILE A 1 306 ? 6.799 6.539 -8.391 1.00 94.06 306 ILE A O 1
ATOM 2404 N N . SER A 1 307 ? 7.643 8.491 -9.115 1.00 93.62 307 SER A N 1
ATOM 2405 C CA . SER A 1 307 ? 6.466 8.850 -9.909 1.00 93.62 307 SER A CA 1
ATOM 2406 C C . SER A 1 307 ? 6.164 7.818 -10.998 1.00 93.62 307 SER A C 1
ATOM 2408 O O . SER A 1 307 ? 5.010 7.422 -11.162 1.00 93.62 307 SER A O 1
ATOM 2410 N N . LEU A 1 308 ? 7.180 7.344 -11.730 1.00 95.12 308 LEU A N 1
ATOM 2411 C CA . LEU A 1 308 ? 6.982 6.307 -12.747 1.00 95.12 308 LEU A CA 1
ATOM 2412 C C . LEU A 1 308 ? 6.592 4.964 -12.120 1.00 95.12 308 LEU A C 1
ATOM 2414 O O . LEU A 1 308 ? 5.721 4.287 -12.663 1.00 95.12 308 LEU A O 1
ATOM 2418 N N . TYR A 1 309 ? 7.175 4.605 -10.977 1.00 94.00 309 TYR A N 1
ATOM 2419 C CA . TYR A 1 309 ? 6.841 3.381 -10.256 1.00 94.00 309 TYR A CA 1
ATOM 2420 C C . TYR A 1 309 ? 5.395 3.374 -9.749 1.00 94.00 309 TYR A C 1
ATOM 2422 O O . TYR A 1 309 ? 4.667 2.419 -10.008 1.00 94.00 309 TYR A O 1
ATOM 2430 N N . GLN A 1 310 ? 4.940 4.463 -9.122 1.00 89.94 310 GLN A N 1
ATOM 2431 C CA . GLN A 1 310 ? 3.554 4.615 -8.661 1.00 89.94 310 GLN A CA 1
ATOM 2432 C C . GLN A 1 310 ? 2.539 4.511 -9.813 1.00 89.94 310 GLN A C 1
ATOM 2434 O O . GLN A 1 310 ? 1.453 3.960 -9.642 1.00 89.94 310 GLN A O 1
ATOM 2439 N N . ASP A 1 311 ? 2.913 4.971 -11.009 1.00 90.38 311 ASP A N 1
ATOM 2440 C CA . ASP A 1 311 ? 2.114 4.852 -12.235 1.00 90.38 311 ASP A CA 1
ATOM 2441 C C . ASP A 1 311 ? 2.231 3.470 -12.928 1.00 90.38 311 ASP A C 1
ATOM 2443 O O . ASP A 1 311 ? 1.654 3.254 -14.009 1.00 90.38 311 ASP A O 1
ATOM 2447 N N . ASN A 1 312 ? 3.004 2.539 -12.354 1.00 90.81 312 ASN A N 1
ATOM 2448 C CA . ASN A 1 312 ? 3.406 1.260 -12.949 1.00 90.81 312 ASN A CA 1
ATOM 2449 C C . ASN A 1 312 ? 4.066 1.427 -14.337 1.00 90.81 312 ASN A C 1
ATOM 2451 O O . ASN A 1 312 ? 3.966 0.568 -15.210 1.00 90.81 312 ASN A O 1
ATOM 2455 N N . ARG A 1 313 ? 4.681 2.581 -14.618 1.00 93.25 313 ARG A N 1
ATOM 2456 C CA . ARG A 1 313 ? 5.305 2.877 -15.914 1.00 93.25 313 ARG A CA 1
ATOM 2457 C C . ARG A 1 313 ? 6.713 2.284 -15.967 1.00 93.25 313 ARG A C 1
ATOM 2459 O O . ARG A 1 313 ? 7.485 2.472 -15.031 1.00 93.25 313 ARG A O 1
ATOM 2466 N N . PRO A 1 314 ? 7.098 1.643 -17.084 1.00 95.12 314 PRO A N 1
ATOM 2467 C CA . PRO A 1 314 ? 8.447 1.121 -17.229 1.00 95.12 314 PRO A CA 1
ATOM 2468 C C . PRO A 1 314 ? 9.459 2.269 -17.300 1.00 95.12 314 PRO A C 1
ATOM 2470 O O . PRO A 1 314 ? 9.244 3.255 -18.014 1.00 95.12 314 PRO A O 1
ATOM 2473 N N . PHE A 1 315 ? 10.581 2.130 -16.597 1.00 97.12 315 PHE A N 1
ATOM 2474 C CA . PHE A 1 315 ? 11.624 3.150 -16.547 1.00 97.12 315 PHE A CA 1
ATOM 2475 C C . PHE A 1 315 ? 13.033 2.549 -16.496 1.00 97.12 315 PHE A C 1
ATOM 2477 O O . PHE A 1 315 ? 13.226 1.359 -16.247 1.00 97.12 315 PHE A O 1
ATOM 2484 N N . MET A 1 316 ? 14.022 3.402 -16.749 1.00 96.62 316 MET A N 1
ATOM 2485 C CA . MET A 1 316 ? 15.443 3.095 -16.649 1.00 96.62 316 MET A CA 1
ATOM 2486 C C . MET A 1 316 ? 16.228 4.293 -16.124 1.00 96.62 316 MET A C 1
ATOM 2488 O O . MET A 1 316 ? 15.840 5.444 -16.328 1.00 96.62 316 MET A O 1
ATOM 2492 N N . PHE A 1 317 ? 17.380 4.024 -15.529 1.00 96.69 317 PHE A N 1
ATOM 2493 C CA . PHE A 1 317 ? 18.409 5.011 -15.255 1.00 96.69 317 PHE A CA 1
ATOM 2494 C C . PHE A 1 317 ? 19.348 5.175 -16.449 1.00 96.69 317 PHE A C 1
ATOM 2496 O O . PHE A 1 317 ? 19.799 4.209 -17.071 1.00 96.69 317 PHE A O 1
ATOM 2503 N N . ASP A 1 318 ? 19.655 6.421 -16.773 1.00 94.56 318 ASP A N 1
ATOM 2504 C CA . ASP A 1 318 ? 20.590 6.805 -17.827 1.00 94.56 318 ASP A CA 1
ATOM 2505 C C . ASP A 1 318 ? 21.327 8.077 -17.394 1.00 94.56 318 ASP A C 1
ATOM 2507 O O . ASP A 1 318 ? 21.121 8.594 -16.300 1.00 94.56 318 ASP A O 1
ATOM 2511 N N . PHE A 1 319 ? 22.171 8.607 -18.266 1.00 92.31 319 PHE A N 1
ATOM 2512 C CA . PHE A 1 319 ? 22.829 9.884 -18.099 1.00 92.31 319 PHE A CA 1
ATOM 2513 C C . PHE A 1 319 ? 22.256 10.908 -19.078 1.00 92.31 319 PHE A C 1
ATOM 2515 O O . PHE A 1 319 ? 21.874 10.600 -20.214 1.00 92.31 319 PHE A O 1
ATOM 2522 N N . ASP A 1 320 ? 22.147 12.151 -18.632 1.00 88.25 320 ASP A N 1
ATOM 2523 C CA . ASP A 1 320 ? 21.853 13.273 -19.514 1.00 88.25 320 ASP A CA 1
ATOM 2524 C C . ASP A 1 320 ? 23.114 13.756 -20.259 1.00 88.25 320 ASP A C 1
ATOM 2526 O O . ASP A 1 320 ? 24.207 13.198 -20.140 1.00 88.25 320 ASP A O 1
ATOM 2530 N N . TYR A 1 321 ? 22.974 14.823 -21.050 1.00 83.62 321 TYR A N 1
ATOM 2531 C CA . TYR A 1 321 ? 24.092 15.409 -21.796 1.00 83.62 321 TYR A CA 1
ATOM 2532 C C . TYR A 1 321 ? 25.146 16.079 -20.896 1.00 83.62 321 TYR A C 1
ATOM 2534 O O . TYR A 1 321 ? 26.227 16.415 -21.381 1.00 83.62 321 TYR A O 1
ATOM 2542 N N . THR A 1 322 ? 24.844 16.298 -19.611 1.00 85.44 322 THR A N 1
ATOM 2543 C CA . THR A 1 322 ? 25.783 16.826 -18.611 1.00 85.44 322 THR A CA 1
ATOM 2544 C C . THR A 1 322 ? 26.534 15.716 -17.874 1.00 85.44 322 THR A C 1
ATOM 2546 O O . THR A 1 322 ? 27.473 16.004 -17.132 1.00 85.44 322 THR A O 1
ATOM 2549 N N . GLY A 1 323 ? 26.166 14.452 -18.108 1.00 85.19 323 GLY A N 1
ATOM 2550 C CA . GLY A 1 323 ? 26.718 13.301 -17.402 1.00 85.19 323 GLY A CA 1
ATOM 2551 C C . GLY A 1 323 ? 26.110 13.097 -16.014 1.00 85.19 323 GLY A C 1
ATOM 2552 O O . GLY A 1 323 ? 26.698 12.377 -15.210 1.00 85.19 323 GLY A O 1
ATOM 2553 N N . GLN A 1 324 ? 24.961 13.712 -15.721 1.00 90.81 324 GLN A N 1
ATOM 2554 C CA . GLN A 1 324 ? 24.202 13.464 -14.497 1.00 90.81 324 GLN A CA 1
ATOM 2555 C C . GLN A 1 324 ? 23.253 12.286 -14.683 1.00 90.81 324 GLN A C 1
ATOM 2557 O O . GLN A 1 324 ? 22.677 12.111 -15.757 1.00 90.81 324 GLN A O 1
ATOM 2562 N N . LEU A 1 325 ? 23.103 11.483 -13.628 1.00 94.94 325 LEU A N 1
ATOM 2563 C CA . LEU A 1 325 ? 22.155 10.376 -13.601 1.00 94.94 325 LEU A CA 1
ATOM 2564 C C . LEU A 1 325 ? 20.722 10.920 -13.631 1.00 94.94 325 LEU A C 1
ATOM 2566 O O . LEU A 1 325 ? 20.379 11.820 -12.865 1.00 94.94 325 LEU A O 1
ATOM 2570 N N . VAL A 1 326 ? 19.895 10.351 -14.498 1.00 96.00 326 VAL A N 1
ATOM 2571 C CA . VAL A 1 326 ? 18.490 10.708 -14.678 1.00 96.00 326 VAL A CA 1
ATOM 2572 C C . VAL A 1 326 ? 17.637 9.459 -14.828 1.00 96.00 326 VAL A C 1
ATOM 2574 O O . VAL A 1 326 ? 18.096 8.428 -15.325 1.00 96.00 326 VAL A O 1
ATOM 2577 N N . THR A 1 327 ? 16.367 9.584 -14.467 1.00 97.12 327 THR A N 1
ATOM 2578 C CA . THR A 1 327 ? 15.351 8.568 -14.736 1.00 97.12 327 THR A CA 1
ATOM 2579 C C . THR A 1 327 ? 14.678 8.862 -16.067 1.00 97.12 327 THR A C 1
ATOM 2581 O O . THR A 1 327 ? 14.379 10.010 -16.395 1.00 97.12 327 THR A O 1
ATOM 2584 N N . ARG A 1 328 ? 14.444 7.825 -16.870 1.00 95.44 328 ARG A N 1
ATOM 2585 C CA . ARG A 1 328 ? 13.740 7.924 -18.150 1.00 95.44 328 ARG A CA 1
ATOM 2586 C C . ARG A 1 328 ? 12.651 6.874 -18.223 1.00 95.44 328 ARG A C 1
ATOM 2588 O O . ARG A 1 328 ? 12.917 5.705 -17.967 1.00 95.44 328 ARG A O 1
ATOM 2595 N N . SER A 1 329 ? 11.462 7.269 -18.665 1.00 96.00 329 SER A N 1
ATOM 2596 C CA . SER A 1 329 ? 10.460 6.311 -19.124 1.00 96.00 329 SER A CA 1
ATOM 2597 C C . SER A 1 329 ? 11.015 5.468 -20.270 1.00 96.00 329 SER A C 1
ATOM 2599 O O . SER A 1 329 ? 11.759 5.965 -21.123 1.00 96.00 329 SER A O 1
ATOM 2601 N N . ILE A 1 330 ? 10.634 4.194 -20.324 1.00 94.38 330 ILE A N 1
ATOM 2602 C CA . ILE A 1 330 ? 10.869 3.353 -21.498 1.00 94.38 330 ILE A CA 1
ATOM 2603 C C . ILE A 1 330 ? 9.813 3.725 -22.537 1.00 94.38 330 ILE A C 1
ATOM 2605 O O . ILE A 1 330 ? 8.652 3.332 -22.457 1.00 94.38 330 ILE A O 1
ATOM 2609 N N . ASP A 1 331 ? 10.229 4.536 -23.501 1.00 92.44 331 ASP A N 1
ATOM 2610 C CA . ASP A 1 331 ? 9.415 5.055 -24.586 1.00 92.44 331 ASP A CA 1
ATOM 2611 C C . ASP A 1 331 ? 10.201 4.993 -25.900 1.00 92.44 331 ASP A C 1
ATOM 2613 O O . ASP A 1 331 ? 11.338 4.523 -25.964 1.00 92.44 331 ASP A O 1
ATOM 2617 N N . PHE A 1 332 ? 9.588 5.456 -26.987 1.00 89.38 332 PHE A N 1
ATOM 2618 C CA . PHE A 1 332 ? 10.206 5.360 -28.304 1.00 89.38 332 PHE A CA 1
ATOM 2619 C C . PHE A 1 332 ? 11.549 6.095 -28.382 1.00 89.38 332 PHE A C 1
ATOM 2621 O O . PHE A 1 332 ? 12.480 5.585 -29.001 1.00 89.38 332 PHE A O 1
ATOM 2628 N N . ASN A 1 333 ? 11.667 7.271 -27.759 1.00 87.38 333 ASN A N 1
ATOM 2629 C CA . ASN A 1 333 ? 12.895 8.060 -27.815 1.00 87.38 333 ASN A CA 1
ATOM 2630 C C . ASN A 1 333 ? 14.002 7.389 -27.013 1.00 87.38 333 ASN A C 1
ATOM 2632 O O . ASN A 1 333 ? 15.144 7.343 -27.474 1.00 87.38 333 ASN A O 1
ATOM 2636 N N . SER A 1 334 ? 13.657 6.863 -25.839 1.00 89.81 334 SER A N 1
ATOM 2637 C CA . SER A 1 334 ? 14.622 6.287 -24.918 1.00 89.81 334 SER A CA 1
ATOM 2638 C C . SER A 1 334 ? 15.137 4.921 -25.389 1.00 89.81 334 SER A C 1
ATOM 2640 O O . SER A 1 334 ? 16.346 4.689 -25.358 1.00 89.81 334 SER A O 1
ATOM 2642 N N . VAL A 1 335 ? 14.271 4.075 -25.960 1.00 88.44 335 VAL A N 1
ATOM 2643 C CA . VAL A 1 335 ? 14.657 2.785 -26.570 1.00 88.44 335 VAL A CA 1
ATOM 2644 C C . VAL A 1 335 ? 15.482 2.983 -27.845 1.00 88.44 335 VAL A C 1
ATOM 2646 O O . VAL A 1 335 ? 16.457 2.269 -28.074 1.00 88.44 335 VAL A O 1
ATOM 2649 N N . MET A 1 336 ? 15.140 3.979 -28.670 1.00 85.31 336 MET A N 1
ATOM 2650 C CA . MET A 1 336 ? 15.924 4.321 -29.865 1.00 85.31 336 MET A CA 1
ATOM 2651 C C . MET A 1 336 ? 17.225 5.073 -29.547 1.00 85.31 336 MET A C 1
ATOM 2653 O O . MET A 1 336 ? 18.029 5.298 -30.450 1.00 85.31 336 MET A O 1
ATOM 2657 N N . GLY A 1 337 ? 17.437 5.501 -28.298 1.00 82.50 337 GLY A N 1
ATOM 2658 C CA . GLY A 1 337 ? 18.606 6.290 -27.909 1.00 82.50 337 GLY A CA 1
ATOM 2659 C C . GLY A 1 337 ? 18.634 7.706 -28.497 1.00 82.50 337 GLY A C 1
ATOM 2660 O O . GLY A 1 337 ? 19.702 8.311 -28.564 1.00 82.50 337 GLY A O 1
ATOM 2661 N N . LEU A 1 338 ? 17.489 8.256 -28.922 1.00 81.25 338 LEU A N 1
ATOM 2662 C CA . LEU A 1 338 ? 17.402 9.572 -29.581 1.00 81.25 338 LEU A CA 1
ATOM 2663 C C . LEU A 1 338 ? 17.680 10.746 -28.634 1.00 81.25 338 LEU A C 1
ATOM 2665 O O . LEU A 1 338 ? 17.886 11.872 -29.080 1.00 81.25 338 LEU A O 1
ATOM 2669 N N . HIS A 1 339 ? 17.677 10.492 -27.328 1.00 78.94 339 HIS A N 1
ATOM 2670 C CA . HIS A 1 339 ? 18.065 11.451 -26.297 1.00 78.94 339 HIS A CA 1
ATOM 2671 C C . HIS A 1 339 ? 19.582 11.562 -26.120 1.00 78.94 339 HIS A C 1
ATOM 2673 O O . HIS A 1 339 ? 20.041 12.522 -25.499 1.00 78.94 339 HIS A O 1
ATOM 2679 N N . LYS A 1 340 ? 20.363 10.598 -26.628 1.00 75.81 340 LYS A N 1
ATOM 2680 C CA . LYS A 1 340 ? 21.824 10.636 -26.534 1.00 75.81 340 LYS A CA 1
ATOM 2681 C C . LYS A 1 340 ? 22.389 11.568 -27.613 1.00 75.81 340 LYS A C 1
ATOM 2683 O O . LYS A 1 340 ? 21.868 11.601 -28.732 1.00 75.81 340 LYS A O 1
ATOM 2688 N N . PRO A 1 341 ? 23.452 12.338 -27.318 1.00 66.44 341 PRO A N 1
ATOM 2689 C CA . PRO A 1 341 ? 24.134 13.120 -28.340 1.00 66.44 341 PRO A CA 1
ATOM 2690 C C . PRO A 1 341 ? 24.585 12.208 -29.487 1.00 66.44 341 PRO A C 1
ATOM 2692 O O . PRO A 1 341 ? 25.188 11.165 -29.247 1.00 66.44 341 PRO A O 1
ATOM 2695 N N . ILE A 1 342 ? 24.308 12.600 -30.734 1.00 63.97 342 ILE A N 1
ATOM 2696 C CA . ILE A 1 342 ? 24.794 11.861 -31.904 1.00 63.97 342 ILE A CA 1
ATOM 2697 C C . ILE A 1 342 ? 26.315 12.010 -31.946 1.00 63.97 342 ILE A C 1
ATOM 2699 O O . ILE A 1 342 ? 26.814 13.101 -32.241 1.00 63.97 342 ILE A O 1
ATOM 2703 N N . ASP A 1 343 ? 27.044 10.923 -31.698 1.00 58.91 343 ASP A N 1
ATOM 2704 C CA . ASP A 1 343 ? 28.475 10.885 -31.969 1.00 58.91 343 ASP A CA 1
ATOM 2705 C C . ASP A 1 343 ? 28.689 10.905 -33.489 1.00 58.91 343 ASP A C 1
ATOM 2707 O O . ASP A 1 343 ? 28.440 9.937 -34.205 1.00 58.91 343 ASP A O 1
ATOM 2711 N N . ARG A 1 344 ? 29.086 12.069 -34.007 1.00 58.22 344 ARG A N 1
ATOM 2712 C CA . ARG A 1 344 ? 29.375 12.265 -35.433 1.00 58.22 344 ARG A CA 1
ATOM 2713 C C . ARG A 1 344 ? 30.847 12.044 -35.759 1.00 58.22 344 ARG A C 1
ATOM 2715 O O . ARG A 1 344 ? 31.239 12.330 -36.887 1.00 58.22 344 ARG A O 1
ATOM 2722 N N . SER A 1 345 ? 31.658 11.576 -34.813 1.00 60.97 345 SER A N 1
ATOM 2723 C CA . SER A 1 345 ? 33.108 11.459 -34.991 1.00 60.97 345 SER A CA 1
ATOM 2724 C C . SER A 1 345 ? 33.456 10.569 -36.180 1.00 60.97 345 SER A C 1
ATOM 2726 O O . SER A 1 345 ? 34.242 10.986 -37.025 1.00 60.97 345 SER A O 1
ATOM 2728 N N . ASP A 1 346 ? 32.780 9.430 -36.341 1.00 50.75 346 ASP A N 1
ATOM 2729 C CA . ASP A 1 346 ? 32.998 8.525 -37.476 1.00 50.75 346 ASP A CA 1
ATOM 2730 C C . ASP A 1 346 ? 32.510 9.098 -38.811 1.00 50.75 346 ASP A C 1
ATOM 2732 O O . ASP A 1 346 ? 33.178 8.941 -39.833 1.00 50.75 346 ASP A O 1
ATOM 2736 N N . LEU A 1 347 ? 31.393 9.833 -38.815 1.00 59.19 347 LEU A N 1
ATOM 2737 C CA . LEU A 1 347 ? 30.903 10.532 -40.011 1.00 59.19 347 LEU A CA 1
ATOM 2738 C C . LEU A 1 347 ? 31.856 11.657 -40.431 1.00 59.19 347 LEU A C 1
ATOM 2740 O O . LEU A 1 347 ? 32.077 11.876 -41.622 1.00 59.19 347 LEU A O 1
ATOM 2744 N N . ILE A 1 348 ? 32.443 12.357 -39.459 1.00 58.22 348 ILE A N 1
ATOM 2745 C CA . ILE A 1 348 ? 33.465 13.380 -39.686 1.00 58.22 348 ILE A CA 1
ATOM 2746 C C . ILE A 1 348 ? 34.750 12.725 -40.202 1.00 58.22 348 ILE A C 1
ATOM 2748 O O . ILE A 1 348 ? 35.321 13.216 -41.174 1.00 58.22 348 ILE A O 1
ATOM 2752 N N . LEU A 1 349 ? 35.172 11.599 -39.621 1.00 53.53 349 LEU A N 1
ATOM 2753 C CA . LEU A 1 349 ? 36.367 10.866 -40.038 1.00 53.53 349 LEU A CA 1
ATOM 2754 C C . LEU A 1 349 ? 36.215 10.308 -41.462 1.00 53.53 349 LEU A C 1
ATOM 2756 O O . LEU A 1 349 ? 37.108 10.475 -42.290 1.00 53.53 349 LEU A O 1
ATOM 2760 N N . GLN A 1 350 ? 35.063 9.717 -41.793 1.00 55.50 350 GLN A N 1
ATOM 2761 C CA . GLN A 1 350 ? 34.750 9.260 -43.151 1.00 55.50 350 GLN A CA 1
ATOM 2762 C C . GLN A 1 350 ? 34.664 10.416 -44.146 1.00 55.50 350 GLN A C 1
ATOM 2764 O O . GLN A 1 350 ? 35.172 10.294 -45.259 1.00 55.50 350 GLN A O 1
ATOM 2769 N N . ALA A 1 351 ? 34.056 11.545 -43.774 1.00 59.12 351 ALA A N 1
ATOM 2770 C CA . ALA A 1 351 ? 34.024 12.725 -44.633 1.00 59.12 351 ALA A CA 1
ATOM 2771 C C . ALA A 1 351 ? 35.438 13.265 -44.902 1.00 59.12 351 ALA A C 1
ATOM 2773 O O . ALA A 1 351 ? 35.747 13.634 -46.033 1.00 59.12 351 ALA A O 1
ATOM 2774 N N . GLN A 1 352 ? 36.314 13.259 -43.894 1.00 54.78 352 GLN A N 1
ATOM 2775 C CA . GLN A 1 352 ? 37.716 13.654 -44.037 1.00 54.78 352 GLN A CA 1
ATOM 2776 C C . GLN A 1 352 ? 38.503 12.677 -44.917 1.00 54.78 352 GLN A C 1
ATOM 2778 O O . GLN A 1 352 ? 39.228 13.114 -45.806 1.00 54.78 352 GLN A O 1
ATOM 2783 N N . LEU A 1 353 ? 38.326 11.367 -44.733 1.00 58.75 353 LEU A N 1
ATOM 2784 C CA . LEU A 1 353 ? 38.982 10.343 -45.552 1.00 58.75 353 LEU A CA 1
ATOM 2785 C C . LEU A 1 353 ? 38.510 10.380 -47.015 1.00 58.75 353 LEU A C 1
ATOM 2787 O O . LEU A 1 353 ? 39.331 10.259 -47.918 1.00 58.75 353 LEU A O 1
ATOM 2791 N N . ASN A 1 354 ? 37.220 10.629 -47.260 1.00 53.31 354 ASN A N 1
ATOM 2792 C CA . ASN A 1 354 ? 36.655 10.764 -48.608 1.00 53.31 354 ASN A CA 1
ATOM 2793 C C . ASN A 1 354 ? 37.052 12.069 -49.320 1.00 53.31 354 ASN A C 1
ATOM 2795 O O . ASN A 1 354 ? 36.946 12.143 -50.539 1.00 53.31 354 ASN A O 1
ATOM 2799 N N . LEU A 1 355 ? 37.477 13.101 -48.584 1.00 49.94 355 LEU A N 1
ATOM 2800 C CA . LEU A 1 355 ? 38.039 14.333 -49.156 1.00 49.94 355 LEU A CA 1
ATOM 2801 C C . LEU A 1 355 ? 39.536 14.201 -49.487 1.00 49.94 355 LEU A C 1
ATOM 2803 O O . LEU A 1 355 ? 40.063 15.022 -50.237 1.00 49.94 355 LEU A O 1
ATOM 2807 N N . LEU A 1 356 ? 40.218 13.207 -48.910 1.00 45.75 356 LEU A N 1
ATOM 2808 C CA . LEU A 1 356 ? 41.653 12.955 -49.079 1.00 45.75 356 LEU A CA 1
ATOM 2809 C C . LEU A 1 356 ? 41.971 11.849 -50.107 1.00 45.75 356 LEU A C 1
ATOM 2811 O O . LEU A 1 356 ? 43.144 11.677 -50.444 1.00 45.75 356 LEU A O 1
ATOM 2815 N N . ALA A 1 357 ? 40.960 11.122 -50.593 1.00 43.78 357 ALA A N 1
ATOM 2816 C CA . ALA A 1 357 ? 41.043 10.092 -51.638 1.00 43.78 357 ALA A CA 1
ATOM 2817 C C . ALA A 1 357 ? 40.495 10.611 -52.975 1.00 43.78 357 ALA A C 1
ATOM 2819 O O . ALA A 1 357 ? 41.040 10.204 -54.029 1.00 43.78 357 ALA A O 1
#

Foldseek 3Di:
DDDDDDDDDDDDDDPPPPPVVPPDDDPVPPPPDDPVRVVVVVVVVVVVVLVVLLLVLLVVVVVQLVCLLVVNDDDDDPQSVVLSVCLLQLFAWAWAADSVGDTHIGGLLPDPPPPDDPVQSVVQNVVRVVLSVLSVLLVVLVLLVVLQVLLLVVLVVVVVVVVVDDDDDPQSVVQLVCLVQLAAWAWAADPVSDTHIDRLLPDQQVLDPDPVLSVLSVVVSVQLVCCVVVVDPDDDPQSVVSVVSSVVSHHWHWHADPVSHIHIDHSWDQDPVPRGTGRPVRRRPVSDDDPVSDSDDDDPQSVVSSVCSVSSFHWGWDAAPVRDIHIDTSDSCVNVVVRPPPPCVVVVVVVVVVVVD